Protein AF-A0A7Y2N9E5-F1 (afdb_monomer_lite)

Sequence (204 aa):
MILLDAAASRFDELVRPYGMTCDANQLMREVIPKIRSANRALNPLQLPSELRDFWTWWHPEDFTSPAFDGFFSMDHALMKRDSMVALGYPANLIPVAAFGKGVLWMELMSDAHFGSRVYYGAFSSSNLDLWTIGISGLLDLVNHTIELGGVTSWGDGQHRLDPRILHTVLELHHRDLQAPEGEWSIPVANPKSWPDHWQSYSPH

Radius of gyration: 16.53 Å; chains: 1; bounding box: 42×33×43 Å

Secondary structure (DSSP, 8-state):
-HHHHHHHHHHHHHHGGGT--------HHHHHHHHHHHHHHHTTSB--HHHHHHHHHS-GGG--TTT-SEEPPHHHHHHHHHHHHTTT--TTEEEEEEETTEEEEEEPBBTTB---EEEEEETT-SEEEEEEEHHHHHHHHHHHHHHTT-EEEETTTEEEE-HHHHHHHHHHHHHH--PPTT-SEEETT-GGGS-HHHHTT---

pLDDT: mean 88.04, std 8.42, range [48.47, 97.31]

Foldseek 3Di:
DVLLVVLVVLLQVLCVVLVAHKFQPDDQVVQVVVQVVLQVLLPVWHAQPQVSSCLRRTDQQSVDPQQAPTFDHSVRQSVVLVVVLVVFFQSQWTWTGHHDQWTWIWGIDHPVGSTFFIWIDHPPDQKTFTQAGHPSRSSVLSSQQSVVVQWDDDDDSHIYGNVVSSVVSSVVVVVVDPDDPLPRIAGRVDLVSDPPVRVVRRDD

Structure (mmCIF, N/CA/C/O backbone):
data_AF-A0A7Y2N9E5-F1
#
_entry.id   AF-A0A7Y2N9E5-F1
#
loop_
_atom_site.group_PDB
_atom_site.id
_atom_site.type_symbol
_atom_site.label_atom_id
_atom_site.label_alt_id
_atom_site.label_comp_id
_atom_site.label_asym_id
_atom_site.label_entity_id
_atom_site.label_seq_id
_atom_site.pdbx_PDB_ins_code
_atom_site.Cartn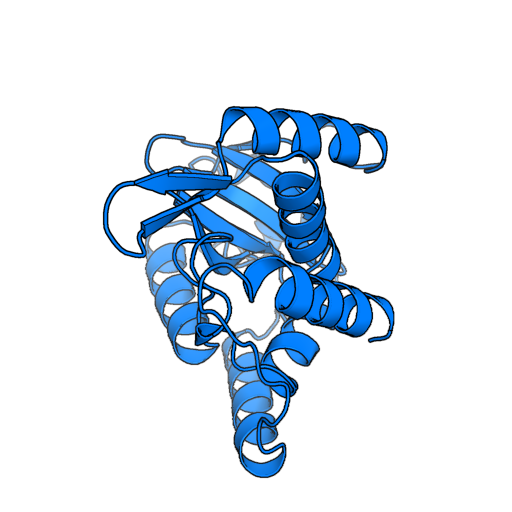_x
_atom_site.Cartn_y
_atom_site.Cartn_z
_atom_site.occupancy
_atom_site.B_iso_or_equiv
_atom_site.auth_seq_id
_atom_site.auth_comp_id
_atom_site.auth_asym_id
_atom_site.auth_atom_id
_atom_site.pdbx_PDB_model_num
ATOM 1 N N . MET A 1 1 ? 11.662 6.232 10.066 1.00 58.78 1 MET A N 1
ATOM 2 C CA . MET A 1 1 ? 11.408 5.538 11.346 1.00 58.78 1 MET A CA 1
ATOM 3 C C . MET A 1 1 ? 10.432 6.291 12.252 1.00 58.78 1 MET A C 1
ATOM 5 O O . MET A 1 1 ? 9.378 5.732 12.487 1.00 58.78 1 MET A O 1
ATOM 9 N N . ILE A 1 2 ? 10.694 7.536 12.693 1.00 70.56 2 ILE A N 1
ATOM 10 C CA . ILE A 1 2 ? 9.796 8.261 13.634 1.00 70.56 2 ILE A CA 1
ATOM 11 C C . ILE A 1 2 ? 8.351 8.395 13.112 1.00 70.56 2 ILE A C 1
ATOM 13 O O . ILE A 1 2 ? 7.413 8.173 13.866 1.00 70.56 2 ILE A O 1
ATOM 17 N N . LEU A 1 3 ? 8.166 8.711 11.824 1.00 83.31 3 LEU A N 1
ATOM 18 C CA . LEU A 1 3 ? 6.827 8.878 11.237 1.00 83.31 3 LEU A CA 1
ATOM 19 C C . LEU A 1 3 ? 6.041 7.562 11.162 1.00 83.31 3 LEU A C 1
ATOM 21 O O . LEU A 1 3 ? 4.878 7.525 11.537 1.00 83.31 3 LEU A O 1
ATOM 25 N N . LEU A 1 4 ? 6.689 6.477 10.725 1.00 86.81 4 LEU A N 1
ATOM 26 C CA . LEU A 1 4 ? 6.065 5.155 10.640 1.00 86.81 4 LEU A CA 1
ATOM 27 C C . LEU A 1 4 ? 5.636 4.639 12.017 1.00 86.81 4 LEU A C 1
ATOM 29 O O . LEU A 1 4 ? 4.529 4.137 12.157 1.00 86.81 4 LEU A O 1
ATOM 33 N N . ASP A 1 5 ? 6.502 4.779 13.020 1.00 87.56 5 ASP A N 1
ATOM 34 C CA . ASP A 1 5 ? 6.226 4.316 14.382 1.00 87.56 5 ASP A CA 1
ATOM 35 C C . ASP A 1 5 ? 5.054 5.079 15.016 1.00 87.56 5 ASP A C 1
ATOM 37 O O . ASP A 1 5 ? 4.136 4.476 15.573 1.00 87.56 5 ASP A O 1
ATOM 41 N N . ALA A 1 6 ? 5.023 6.405 14.841 1.00 89.38 6 ALA A N 1
ATOM 42 C CA . ALA A 1 6 ? 3.913 7.238 15.293 1.00 89.38 6 ALA A CA 1
ATOM 43 C C . ALA A 1 6 ? 2.595 6.888 14.580 1.00 89.38 6 ALA A C 1
ATOM 45 O O . ALA A 1 6 ? 1.564 6.746 15.238 1.00 89.38 6 ALA A O 1
ATOM 46 N N . ALA A 1 7 ? 2.624 6.714 13.254 1.00 91.06 7 ALA A N 1
ATOM 47 C CA . ALA A 1 7 ? 1.439 6.374 12.470 1.00 91.06 7 ALA A CA 1
ATOM 48 C C . ALA A 1 7 ? 0.891 4.979 12.821 1.00 91.06 7 ALA A C 1
ATOM 50 O O . ALA A 1 7 ? -0.321 4.817 12.961 1.00 91.06 7 ALA A O 1
ATOM 51 N N . ALA A 1 8 ? 1.771 3.991 13.013 1.00 89.50 8 ALA A N 1
ATOM 52 C CA . ALA A 1 8 ? 1.403 2.629 13.396 1.00 89.50 8 ALA A CA 1
ATOM 53 C C . ALA A 1 8 ? 0.903 2.536 14.846 1.00 89.50 8 ALA A C 1
ATOM 55 O O . ALA A 1 8 ? -0.084 1.854 15.108 1.00 89.50 8 ALA A O 1
ATOM 56 N N . SER A 1 9 ? 1.512 3.272 15.778 1.00 89.75 9 SER A N 1
ATOM 57 C CA . SER A 1 9 ? 1.030 3.335 17.166 1.00 89.75 9 SER A CA 1
ATOM 58 C C . SER A 1 9 ? -0.354 3.983 17.250 1.00 89.75 9 SER A C 1
ATOM 60 O O . SER A 1 9 ? -1.253 3.454 17.899 1.00 89.75 9 SER A O 1
ATOM 62 N N . ARG A 1 10 ? -0.559 5.099 16.538 1.00 92.12 10 ARG A N 1
ATOM 63 C CA . ARG A 1 10 ? -1.872 5.760 16.452 1.00 92.12 10 ARG A CA 1
ATOM 64 C C . ARG A 1 10 ? -2.920 4.849 15.821 1.00 92.12 10 ARG A C 1
ATOM 66 O O . ARG A 1 10 ? -4.062 4.827 16.270 1.00 92.12 10 ARG A O 1
ATOM 73 N N . PHE A 1 11 ? -2.527 4.091 14.803 1.00 90.81 11 PHE A N 1
ATOM 74 C CA . PHE A 1 11 ? -3.391 3.091 14.197 1.00 90.81 11 PHE A CA 1
ATOM 75 C C . PHE A 1 11 ? -3.853 2.066 15.230 1.00 90.81 11 PHE A C 1
ATOM 77 O O . PHE A 1 11 ? -5.060 1.895 15.377 1.00 90.81 11 PHE A O 1
ATOM 84 N N . ASP A 1 12 ? -2.928 1.449 15.978 1.00 90.31 12 ASP A N 1
ATOM 85 C CA . ASP A 1 12 ? -3.257 0.457 17.015 1.00 90.31 12 ASP A CA 1
ATOM 86 C C . ASP A 1 12 ? -4.280 1.006 18.023 1.00 90.31 12 ASP A C 1
ATOM 88 O O . ASP A 1 12 ? -5.272 0.350 18.342 1.00 90.31 12 ASP A O 1
ATOM 92 N N . GLU A 1 13 ? -4.103 2.253 18.465 1.00 91.75 13 GLU A N 1
ATOM 93 C CA . GLU A 1 13 ? -5.043 2.921 19.369 1.00 91.75 13 GLU A CA 1
ATOM 94 C C . GLU A 1 13 ? -6.442 3.092 18.759 1.00 91.75 13 GLU A C 1
ATOM 96 O O . GLU A 1 13 ? -7.444 2.815 19.426 1.00 91.75 13 GLU A O 1
ATOM 101 N N . LEU A 1 14 ? -6.519 3.529 17.499 1.00 91.88 14 LEU A N 1
ATOM 102 C CA . LEU A 1 14 ? -7.780 3.793 16.803 1.00 91.88 14 LEU A CA 1
ATOM 103 C C . LEU A 1 14 ? -8.529 2.518 16.415 1.00 91.88 14 LEU A C 1
ATOM 105 O O . LEU A 1 14 ? -9.762 2.537 16.362 1.00 91.88 14 LEU A O 1
ATOM 109 N N . VAL A 1 15 ? -7.818 1.417 16.148 1.00 89.56 15 VAL A N 1
ATOM 110 C CA . VAL A 1 15 ? -8.454 0.152 15.756 1.00 89.56 15 VAL A CA 1
ATOM 111 C C . VAL A 1 15 ? -8.840 -0.738 16.939 1.00 89.56 15 VAL A C 1
ATOM 113 O O . VAL A 1 15 ? -9.710 -1.599 16.797 1.00 89.56 15 VAL A O 1
ATOM 116 N N . ARG A 1 16 ? -8.273 -0.506 18.130 1.00 89.44 16 ARG A N 1
ATOM 117 C CA . ARG A 1 16 ? -8.542 -1.293 19.347 1.00 89.44 16 ARG A CA 1
ATOM 118 C C . ARG A 1 16 ? -10.029 -1.448 19.710 1.00 89.44 16 ARG A C 1
ATOM 120 O O . ARG A 1 16 ? -10.417 -2.554 20.092 1.00 89.44 16 ARG A O 1
ATOM 127 N N . PRO A 1 17 ? -10.901 -0.425 19.574 1.00 89.62 17 PRO A N 1
ATOM 128 C CA . PRO A 1 17 ? -12.341 -0.575 19.818 1.00 89.62 17 PRO A CA 1
ATOM 129 C C . PRO A 1 17 ? -13.032 -1.603 18.909 1.00 89.62 17 PRO A C 1
ATOM 131 O O . PRO A 1 17 ? -14.114 -2.079 19.243 1.00 89.62 17 PRO A O 1
ATOM 134 N N . TYR A 1 18 ? -12.405 -1.955 17.785 1.00 86.50 18 TYR A N 1
ATOM 135 C CA . TYR A 1 18 ? -12.883 -2.945 16.820 1.00 86.50 18 TYR A CA 1
ATOM 136 C C . TYR A 1 18 ? -12.246 -4.331 17.029 1.00 86.50 18 TYR A C 1
ATOM 138 O O . TYR A 1 18 ? -12.380 -5.206 16.180 1.00 86.50 18 TYR A O 1
ATOM 146 N N . GLY A 1 19 ? -11.569 -4.552 18.166 1.00 83.00 19 GLY A N 1
ATOM 147 C CA . GLY A 1 19 ? -11.031 -5.859 18.561 1.00 83.00 19 GLY A CA 1
ATOM 148 C C . GLY A 1 19 ? -9.671 -6.212 17.955 1.00 83.00 19 GLY A C 1
ATOM 149 O O . GLY A 1 19 ? -9.263 -7.368 18.022 1.00 83.00 19 GLY A O 1
ATOM 150 N N . MET A 1 20 ? -8.974 -5.235 17.375 1.00 81.00 20 MET A N 1
ATOM 151 C CA . MET A 1 20 ? -7.648 -5.410 16.789 1.00 81.00 20 MET A CA 1
ATOM 152 C C . MET A 1 20 ? -6.521 -5.020 17.745 1.00 81.00 20 MET A C 1
ATOM 154 O O . MET A 1 20 ? -6.681 -4.127 18.578 1.00 81.00 20 MET A O 1
ATOM 158 N N . THR A 1 21 ? -5.363 -5.651 17.560 1.00 82.06 21 THR A N 1
ATOM 159 C CA . THR A 1 21 ? -4.097 -5.274 18.195 1.00 82.06 21 THR A CA 1
ATOM 160 C C . THR A 1 21 ? -2.962 -5.485 17.205 1.00 82.06 21 THR A C 1
ATOM 162 O O . THR A 1 21 ? -2.868 -6.568 16.629 1.00 82.06 21 THR A O 1
ATOM 165 N N . CYS A 1 22 ? -2.097 -4.493 17.036 1.00 81.50 22 CYS A N 1
ATOM 166 C CA . CYS A 1 22 ? -0.916 -4.579 16.183 1.00 81.50 22 CYS A CA 1
ATOM 167 C C . CYS A 1 22 ? 0.342 -4.633 17.062 1.00 81.50 22 CYS A C 1
ATOM 169 O O . CYS A 1 22 ? 0.570 -3.720 17.855 1.00 81.50 22 CYS A O 1
ATOM 171 N N . ASP A 1 23 ? 1.164 -5.682 16.934 1.00 72.44 23 ASP A N 1
ATOM 172 C CA . ASP A 1 23 ? 2.378 -5.841 17.750 1.00 72.44 23 ASP A CA 1
ATOM 173 C C . ASP A 1 23 ? 3.668 -5.555 16.949 1.00 72.44 23 ASP A C 1
ATOM 175 O O . ASP A 1 23 ? 3.875 -6.063 15.841 1.00 72.44 23 ASP A O 1
ATOM 179 N N . ALA A 1 24 ? 4.560 -4.756 17.544 1.00 74.69 24 ALA A N 1
ATOM 180 C CA . ALA A 1 24 ? 5.894 -4.434 17.039 1.00 74.69 24 ALA A CA 1
ATOM 181 C C . ALA A 1 24 ? 6.989 -5.432 17.501 1.00 74.69 24 ALA A C 1
ATOM 183 O O . ALA A 1 24 ? 8.188 -5.190 17.336 1.00 74.69 24 ALA A O 1
ATOM 184 N N . ASN A 1 25 ? 6.615 -6.553 18.124 1.00 67.94 25 ASN A N 1
ATOM 185 C CA . ASN A 1 25 ? 7.552 -7.505 18.735 1.00 67.94 25 ASN A CA 1
ATOM 186 C C . ASN A 1 25 ? 8.117 -8.560 17.770 1.00 67.94 25 ASN A C 1
ATOM 188 O O . ASN A 1 25 ? 8.419 -9.691 18.173 1.00 67.94 25 ASN A O 1
ATOM 192 N N . GLN A 1 26 ? 8.312 -8.215 16.496 1.00 72.81 26 GLN A N 1
ATOM 193 C CA . GLN A 1 26 ? 8.880 -9.171 15.556 1.00 72.81 26 GLN A CA 1
ATOM 194 C C . GLN A 1 26 ? 10.366 -9.438 15.870 1.00 72.81 26 GLN A C 1
ATOM 196 O O . GLN A 1 26 ? 11.183 -8.533 16.062 1.00 72.81 26 GLN A O 1
ATOM 201 N N . LEU A 1 27 ? 10.750 -10.717 15.950 1.00 71.69 27 LEU A N 1
ATOM 202 C CA . LEU A 1 27 ? 12.113 -11.104 16.315 1.00 71.69 27 LEU A CA 1
ATOM 203 C C . LEU A 1 27 ? 13.094 -10.804 15.172 1.00 71.69 27 LEU A C 1
ATOM 205 O O . LEU A 1 27 ? 13.214 -11.573 14.219 1.00 71.69 27 LEU A O 1
ATOM 209 N N . MET A 1 28 ? 13.893 -9.743 15.323 1.00 74.19 28 MET A N 1
ATOM 210 C CA . MET A 1 28 ? 14.889 -9.274 14.338 1.00 74.19 28 MET A CA 1
ATOM 211 C C . MET A 1 28 ? 15.752 -10.377 13.705 1.00 74.19 28 MET A C 1
ATOM 213 O O . MET A 1 28 ? 16.068 -10.330 12.513 1.00 74.19 28 MET A O 1
ATOM 217 N N . ARG A 1 29 ? 16.134 -11.391 14.493 1.00 73.44 29 ARG A N 1
ATOM 218 C CA . ARG A 1 29 ? 16.961 -12.523 14.037 1.00 73.44 29 ARG A CA 1
ATOM 219 C C . ARG A 1 29 ? 16.307 -13.326 12.902 1.00 73.44 29 ARG A C 1
ATOM 221 O O . ARG A 1 29 ? 17.016 -13.910 12.090 1.00 73.44 29 ARG A O 1
ATOM 228 N N . GLU A 1 30 ? 14.978 -13.355 12.853 1.00 77.06 30 GLU A N 1
ATOM 229 C CA . GLU A 1 30 ? 14.186 -14.124 11.885 1.00 77.06 30 GLU A CA 1
ATOM 230 C C . GLU A 1 30 ? 13.910 -13.301 10.620 1.00 77.06 30 GLU A C 1
ATOM 232 O O . GLU A 1 30 ? 13.789 -13.854 9.527 1.00 77.06 30 GLU A O 1
ATOM 237 N N . VAL A 1 31 ? 13.899 -11.972 10.743 1.00 82.62 31 VAL A N 1
ATOM 238 C CA . VAL A 1 31 ? 13.476 -11.055 9.680 1.00 82.62 31 VAL A CA 1
ATOM 239 C C . VAL A 1 31 ? 14.633 -10.567 8.812 1.00 82.62 31 VAL A C 1
ATOM 241 O O . VAL A 1 31 ? 14.496 -10.476 7.592 1.00 82.62 31 VAL A O 1
ATOM 244 N N . ILE A 1 32 ? 15.813 -10.324 9.394 1.00 86.69 32 ILE A N 1
ATOM 245 C CA . ILE A 1 32 ? 17.001 -9.873 8.643 1.00 86.69 32 ILE A CA 1
ATOM 246 C C . ILE A 1 32 ? 17.329 -10.797 7.449 1.00 86.69 32 ILE A C 1
ATOM 248 O O . ILE A 1 32 ? 17.584 -10.282 6.351 1.00 86.69 32 ILE A O 1
ATOM 252 N N . PRO A 1 33 ? 17.325 -12.141 7.592 1.00 87.75 33 PRO A N 1
ATOM 253 C CA . PRO A 1 33 ? 17.541 -13.037 6.459 1.00 87.75 33 PRO A CA 1
ATOM 254 C C . PRO A 1 33 ? 16.470 -12.892 5.371 1.00 87.75 33 PRO A C 1
ATOM 256 O O . PRO A 1 33 ? 16.818 -12.912 4.189 1.00 87.75 33 PRO A O 1
ATOM 259 N N . LYS A 1 34 ? 15.200 -12.691 5.754 1.00 90.00 34 LYS A N 1
ATOM 260 C CA . LYS A 1 34 ? 14.084 -12.495 4.817 1.00 90.00 34 LYS A CA 1
ATOM 261 C C . LYS A 1 34 ? 14.246 -11.209 4.015 1.00 90.00 34 LYS A C 1
ATOM 263 O O . LYS A 1 34 ? 14.244 -11.266 2.791 1.00 90.00 34 LYS A O 1
ATOM 268 N N . ILE A 1 35 ? 14.533 -10.086 4.678 1.00 91.50 35 ILE A N 1
ATOM 269 C CA . ILE A 1 35 ? 14.802 -8.793 4.021 1.00 91.50 35 ILE A CA 1
ATOM 270 C C . ILE A 1 35 ? 15.964 -8.914 3.028 1.00 91.50 35 ILE A C 1
ATOM 272 O O . ILE A 1 35 ? 15.903 -8.412 1.906 1.00 91.50 35 ILE A O 1
ATOM 276 N N . ARG A 1 36 ? 17.038 -9.615 3.414 1.00 90.81 36 ARG A N 1
ATOM 277 C CA . ARG A 1 36 ? 18.174 -9.862 2.516 1.00 90.81 36 ARG A CA 1
ATOM 278 C C . ARG A 1 36 ? 17.770 -10.709 1.309 1.00 90.81 36 ARG A C 1
ATOM 280 O O . ARG A 1 36 ? 18.237 -10.432 0.208 1.00 90.81 36 ARG A O 1
ATOM 287 N N . SER A 1 37 ? 16.942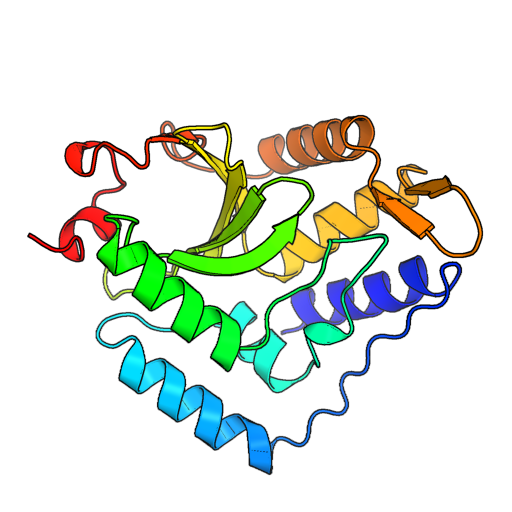 -11.732 1.511 1.00 90.88 37 SER A N 1
ATOM 288 C CA . SER A 1 37 ? 16.419 -12.573 0.432 1.00 90.88 37 SER A CA 1
ATOM 289 C C . SER A 1 37 ? 15.536 -11.769 -0.523 1.00 90.88 37 SER A C 1
ATOM 291 O O . SER A 1 37 ? 15.749 -11.821 -1.731 1.00 90.88 37 SER A O 1
ATOM 293 N N . ALA A 1 38 ? 14.633 -10.943 0.010 1.00 92.19 38 ALA A N 1
ATOM 294 C CA . ALA A 1 38 ? 13.780 -10.054 -0.771 1.00 92.19 38 ALA A CA 1
ATOM 295 C C . ALA A 1 38 ? 14.597 -9.086 -1.636 1.00 92.19 38 ALA A C 1
ATOM 297 O O . ALA A 1 38 ? 14.395 -9.021 -2.842 1.00 92.19 38 ALA A O 1
ATOM 298 N N . ASN A 1 39 ? 15.598 -8.408 -1.066 1.00 91.12 39 ASN A N 1
ATOM 299 C CA . ASN A 1 39 ? 16.465 -7.509 -1.838 1.00 91.12 39 ASN A CA 1
ATOM 300 C C . ASN A 1 39 ? 17.261 -8.232 -2.939 1.00 91.12 39 ASN A C 1
ATOM 302 O O . ASN A 1 39 ? 17.576 -7.631 -3.961 1.00 91.12 39 ASN A O 1
ATOM 306 N N . ARG A 1 40 ? 17.592 -9.519 -2.760 1.00 92.25 40 ARG A N 1
ATOM 307 C CA . ARG A 1 40 ? 18.207 -10.322 -3.831 1.00 92.25 40 ARG A CA 1
ATOM 308 C C . ARG A 1 40 ? 17.207 -10.656 -4.932 1.00 92.25 40 ARG A C 1
ATOM 310 O O . ARG A 1 40 ? 17.572 -10.566 -6.096 1.00 92.25 40 ARG A O 1
ATOM 317 N N . ALA A 1 41 ? 15.981 -11.024 -4.565 1.00 92.00 41 ALA A N 1
ATOM 318 C CA . ALA A 1 41 ? 14.913 -11.338 -5.512 1.00 92.00 41 ALA A CA 1
ATOM 319 C C . ALA A 1 41 ? 14.475 -10.114 -6.334 1.00 92.00 41 ALA A C 1
ATOM 321 O O . ALA A 1 41 ? 14.079 -10.257 -7.485 1.00 92.00 41 ALA A O 1
ATOM 322 N N . LEU A 1 42 ? 14.569 -8.915 -5.755 1.00 93.94 42 LEU A N 1
ATOM 323 C CA . LEU A 1 42 ? 14.150 -7.675 -6.405 1.00 93.94 42 LEU A CA 1
ATOM 324 C C . LEU A 1 42 ? 15.225 -7.038 -7.298 1.00 93.94 42 LEU A C 1
ATOM 326 O O . LEU A 1 42 ? 14.874 -6.176 -8.098 1.00 93.94 42 LEU A O 1
ATOM 330 N N . ASN A 1 43 ? 16.497 -7.447 -7.203 1.00 90.06 43 ASN A N 1
ATOM 331 C CA . ASN A 1 43 ? 17.605 -6.820 -7.933 1.00 90.06 43 ASN A CA 1
ATOM 332 C C . ASN A 1 43 ? 17.304 -6.697 -9.448 1.00 90.06 43 ASN A C 1
ATOM 334 O O . ASN A 1 43 ? 16.905 -7.691 -10.059 1.00 90.06 43 ASN A O 1
ATOM 338 N N . PRO A 1 44 ? 17.501 -5.513 -10.067 1.00 92.31 44 PRO A N 1
ATOM 339 C CA . PRO A 1 44 ? 18.189 -4.317 -9.543 1.00 92.31 44 PRO A CA 1
ATOM 340 C C . PRO A 1 44 ? 17.333 -3.383 -8.672 1.00 92.31 44 PRO A C 1
ATOM 342 O O . PRO A 1 44 ? 17.852 -2.406 -8.138 1.00 92.31 44 PRO A O 1
ATOM 345 N N . LEU A 1 45 ? 16.046 -3.675 -8.497 1.00 95.44 45 LEU A N 1
ATOM 346 C CA . LEU A 1 45 ? 15.152 -2.913 -7.629 1.00 95.44 45 LEU A CA 1
ATOM 347 C C . LEU A 1 45 ? 15.396 -3.246 -6.151 1.00 95.44 45 LEU A C 1
ATOM 349 O O . LEU A 1 45 ? 15.948 -4.291 -5.797 1.00 95.44 45 LEU A O 1
ATOM 353 N N . GLN A 1 46 ? 14.965 -2.347 -5.271 1.00 95.12 46 GLN A N 1
ATOM 354 C CA . GLN A 1 46 ? 15.149 -2.472 -3.827 1.00 95.12 46 GLN A CA 1
ATOM 355 C C . GLN A 1 46 ? 13.879 -2.094 -3.066 1.00 95.12 46 GLN A C 1
ATOM 357 O O . GLN A 1 46 ? 13.059 -1.301 -3.535 1.00 95.12 46 GLN A O 1
ATOM 362 N N . LEU A 1 47 ? 13.725 -2.645 -1.859 1.00 95.50 47 LEU A N 1
ATOM 363 C CA . LEU A 1 47 ? 12.650 -2.232 -0.961 1.00 95.50 47 LEU A CA 1
ATOM 364 C C . LEU A 1 47 ? 12.852 -0.774 -0.522 1.00 95.50 47 LEU A C 1
ATOM 366 O O . LEU A 1 47 ? 13.943 -0.436 -0.048 1.00 95.50 47 LEU A O 1
ATOM 370 N N . PRO A 1 48 ? 11.808 0.070 -0.591 1.00 94.94 48 PRO A N 1
ATOM 371 C CA . PRO A 1 48 ? 11.821 1.365 0.068 1.00 94.94 48 PRO A CA 1
ATOM 372 C C . PRO A 1 48 ? 12.093 1.223 1.566 1.00 94.94 48 PRO A C 1
ATOM 374 O O . PRO A 1 48 ? 11.688 0.239 2.192 1.00 94.94 48 PRO A O 1
ATOM 377 N N . SER A 1 49 ? 12.752 2.221 2.155 1.00 92.56 49 SER A N 1
ATOM 378 C CA . SER A 1 49 ? 13.145 2.191 3.568 1.00 92.56 49 SER A CA 1
ATOM 379 C C . SER A 1 49 ? 11.955 1.980 4.504 1.00 92.56 49 SER A C 1
ATOM 381 O O . SER A 1 49 ? 12.041 1.132 5.384 1.00 92.56 49 SER A O 1
ATOM 383 N N . GLU A 1 50 ? 10.831 2.670 4.284 1.00 93.31 50 GLU A N 1
ATOM 384 C CA . GLU A 1 50 ? 9.640 2.502 5.126 1.00 93.31 50 GLU A CA 1
ATOM 385 C C . GLU A 1 50 ? 9.011 1.115 5.018 1.00 93.31 50 GLU A C 1
ATOM 387 O O . GLU A 1 50 ? 8.636 0.551 6.038 1.00 93.31 50 GLU A O 1
ATOM 392 N N . LEU A 1 51 ? 8.920 0.538 3.816 1.00 94.69 51 LEU A N 1
ATOM 393 C CA . LEU A 1 51 ? 8.368 -0.809 3.648 1.00 94.69 51 LEU A CA 1
ATOM 394 C C . LEU A 1 51 ? 9.258 -1.856 4.316 1.00 94.69 51 LEU A C 1
ATOM 396 O O . LEU A 1 51 ? 8.776 -2.771 4.981 1.00 94.69 51 LEU A O 1
ATOM 400 N N . ARG A 1 52 ? 10.576 -1.694 4.163 1.00 93.56 52 ARG A N 1
ATOM 401 C CA . ARG A 1 52 ? 11.567 -2.534 4.829 1.00 93.56 52 ARG A CA 1
ATOM 402 C C . ARG A 1 52 ? 11.424 -2.443 6.345 1.00 93.56 52 ARG A C 1
ATOM 404 O O . ARG A 1 52 ? 11.415 -3.480 6.998 1.00 93.56 52 ARG A O 1
ATOM 411 N N . ASP A 1 53 ? 11.326 -1.233 6.892 1.00 91.69 53 ASP A N 1
ATOM 412 C CA . ASP A 1 53 ? 11.191 -1.010 8.331 1.00 91.69 53 ASP A CA 1
ATOM 413 C C . ASP A 1 53 ? 9.851 -1.571 8.840 1.00 91.69 53 ASP A C 1
ATOM 415 O O . ASP A 1 53 ? 9.830 -2.271 9.849 1.00 91.69 53 ASP A O 1
ATOM 419 N N . PHE A 1 54 ? 8.754 -1.369 8.106 1.00 91.81 54 PHE A N 1
ATOM 420 C CA . PHE A 1 54 ? 7.442 -1.923 8.444 1.00 91.81 54 PHE A CA 1
ATOM 421 C C . PHE A 1 54 ? 7.486 -3.449 8.549 1.00 91.81 54 PHE A C 1
ATOM 423 O O . PHE A 1 54 ? 7.132 -4.005 9.581 1.00 91.81 54 PHE A O 1
ATOM 430 N N . TRP A 1 55 ? 8.039 -4.124 7.540 1.00 91.94 55 TRP A N 1
ATOM 431 C CA . TRP A 1 55 ? 8.243 -5.575 7.564 1.00 91.94 55 TRP A CA 1
ATOM 432 C C . TRP A 1 55 ? 9.325 -6.063 8.519 1.00 91.94 55 TRP A C 1
ATOM 434 O O . TRP A 1 55 ? 9.468 -7.270 8.657 1.00 91.94 55 TRP A O 1
ATOM 444 N N . THR A 1 56 ? 10.118 -5.170 9.110 1.00 90.06 56 THR A N 1
ATOM 445 C CA . THR A 1 56 ? 11.156 -5.528 10.082 1.00 90.06 56 THR A CA 1
ATOM 446 C C . THR A 1 56 ? 10.610 -5.552 11.500 1.00 90.06 56 THR A C 1
ATOM 448 O O . THR A 1 56 ? 10.968 -6.433 12.278 1.00 90.06 56 THR A O 1
ATOM 451 N N . TRP A 1 57 ? 9.781 -4.564 11.826 1.00 85.94 57 TRP A N 1
ATOM 452 C CA . TRP A 1 57 ? 9.334 -4.316 13.191 1.00 85.94 57 TRP A CA 1
ATOM 453 C C . TRP A 1 57 ? 7.913 -4.806 13.437 1.00 85.94 57 TRP A C 1
ATOM 455 O O . TRP A 1 57 ? 7.611 -5.222 14.545 1.00 85.94 57 TRP A O 1
ATOM 465 N N . TRP A 1 58 ? 7.059 -4.823 12.418 1.00 87.44 58 TRP A N 1
ATOM 466 C CA . TRP A 1 58 ? 5.643 -5.131 12.577 1.00 87.44 58 TRP A CA 1
ATOM 467 C C . TRP A 1 58 ? 5.268 -6.463 11.938 1.00 87.44 58 TRP A C 1
ATOM 469 O O . TRP A 1 58 ? 5.896 -6.923 10.982 1.00 87.44 58 TRP A O 1
ATOM 479 N N . HIS A 1 59 ? 4.193 -7.065 12.442 1.00 87.12 59 HIS A N 1
ATOM 480 C CA . HIS A 1 59 ? 3.465 -8.130 11.761 1.00 87.12 59 HIS A CA 1
ATOM 481 C C . HIS A 1 59 ? 2.376 -7.504 10.876 1.00 87.12 59 HIS A C 1
ATOM 483 O O . HIS A 1 59 ? 1.331 -7.116 11.388 1.00 87.12 59 HIS A O 1
ATOM 489 N N . PRO A 1 60 ? 2.568 -7.385 9.546 1.00 85.94 60 PRO A N 1
ATOM 490 C CA . PRO A 1 60 ? 1.600 -6.701 8.680 1.00 85.94 60 PRO A CA 1
ATOM 491 C C . PRO A 1 60 ? 0.231 -7.372 8.704 1.00 85.94 60 PRO A C 1
ATOM 493 O O . PRO A 1 60 ? -0.794 -6.721 8.568 1.00 85.94 60 PRO A O 1
ATOM 496 N N . GLU A 1 61 ? 0.218 -8.683 8.911 1.00 86.94 61 GLU A N 1
AT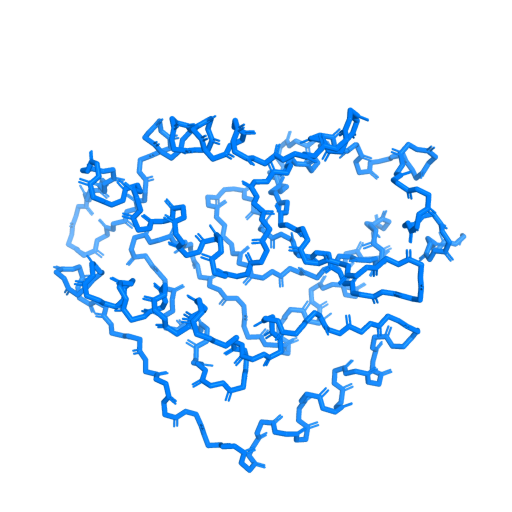OM 497 C CA . GLU A 1 61 ? -0.995 -9.492 8.962 1.00 86.94 61 GLU A CA 1
ATOM 498 C C . GLU A 1 61 ? -1.910 -9.109 10.136 1.00 86.94 61 GLU A C 1
ATOM 500 O O . GLU A 1 61 ? -3.095 -9.421 10.085 1.00 86.94 61 GLU A O 1
ATOM 505 N N . ASP A 1 62 ? -1.406 -8.369 11.130 1.00 86.19 62 ASP A N 1
ATOM 506 C CA . ASP A 1 62 ? -2.209 -7.821 12.226 1.00 86.19 62 ASP A CA 1
ATOM 507 C C . ASP A 1 62 ? -2.942 -6.527 11.818 1.00 86.19 62 ASP A C 1
ATOM 509 O O . ASP A 1 62 ? -3.923 -6.136 12.448 1.00 86.19 62 ASP A O 1
ATOM 513 N N . PHE A 1 63 ? -2.517 -5.862 10.737 1.00 85.19 63 PHE A N 1
ATOM 514 C CA . PHE A 1 63 ? -3.127 -4.638 10.207 1.00 85.19 63 PHE A CA 1
ATOM 515 C C . PHE A 1 63 ? -4.275 -4.995 9.243 1.00 85.19 63 PHE A C 1
ATOM 517 O O . PHE A 1 63 ? -4.144 -4.972 8.018 1.00 85.19 63 PHE A O 1
ATOM 524 N N . THR A 1 64 ? -5.423 -5.365 9.804 1.00 83.06 64 THR A N 1
ATOM 525 C CA . THR A 1 64 ? -6.643 -5.766 9.078 1.00 83.06 64 THR A CA 1
ATOM 526 C C . THR A 1 64 ? -7.843 -4.835 9.350 1.00 83.06 64 THR A C 1
ATOM 528 O O . THR A 1 64 ? -7.678 -3.630 9.546 1.00 83.06 64 THR A O 1
ATOM 531 N N . SER A 1 65 ? -9.069 -5.356 9.265 1.00 76.25 65 SER A N 1
ATOM 532 C CA . SER A 1 65 ? -10.323 -4.598 9.307 1.00 76.25 65 SER A CA 1
ATOM 533 C C . SER A 1 65 ? -10.542 -3.882 10.646 1.00 76.25 65 SER A C 1
ATOM 535 O O . SER A 1 65 ? -10.561 -4.558 11.667 1.00 76.25 65 SER A O 1
ATOM 537 N N . PRO A 1 66 ? -10.828 -2.564 10.662 1.00 72.62 66 PRO A N 1
ATOM 538 C CA . PRO A 1 66 ? -11.527 -1.847 9.591 1.00 72.62 66 PRO A CA 1
ATOM 539 C C . PRO A 1 66 ? -10.654 -1.241 8.492 1.00 72.62 66 PRO A C 1
ATOM 541 O O . PRO A 1 66 ? -11.218 -0.801 7.495 1.00 72.62 66 PRO A O 1
ATOM 544 N N . ALA A 1 67 ? -9.334 -1.185 8.666 1.00 71.94 67 ALA A N 1
ATOM 545 C CA . ALA A 1 67 ? -8.435 -0.390 7.832 1.00 71.94 67 ALA A CA 1
ATOM 546 C C . ALA A 1 67 ? -8.360 -0.859 6.376 1.00 71.94 67 ALA A C 1
ATOM 548 O O . ALA A 1 67 ? -8.639 -0.111 5.442 1.00 71.94 67 ALA A O 1
ATOM 549 N N . PHE A 1 68 ? -7.995 -2.124 6.209 1.00 81.00 68 PHE A N 1
ATOM 550 C CA . PHE A 1 68 ? -7.828 -2.805 4.936 1.00 81.00 68 PHE A CA 1
ATOM 551 C C . PHE A 1 68 ? -8.346 -4.237 5.080 1.00 81.00 68 PHE A C 1
ATOM 553 O O . PHE A 1 68 ? -8.550 -4.725 6.194 1.00 81.00 68 PHE A O 1
ATOM 560 N N . ASP A 1 69 ? -8.504 -4.945 3.962 1.00 81.44 69 ASP A N 1
ATOM 561 C CA . ASP A 1 69 ? -8.831 -6.379 3.996 1.00 81.44 69 ASP A CA 1
ATOM 562 C C . ASP A 1 69 ? -7.610 -7.233 4.403 1.00 81.44 69 ASP A C 1
ATOM 564 O O . ASP A 1 69 ? -7.711 -8.450 4.543 1.00 81.44 69 ASP A O 1
ATOM 568 N N . GLY A 1 70 ? -6.454 -6.585 4.595 1.00 86.00 70 GLY A N 1
ATOM 569 C CA . GLY A 1 70 ? -5.227 -7.134 5.165 1.00 86.00 70 GLY A CA 1
ATOM 570 C C . GLY A 1 70 ? -3.981 -6.635 4.436 1.00 86.00 70 GLY A C 1
ATOM 571 O O . GLY A 1 70 ? -3.947 -6.602 3.199 1.00 86.00 70 GLY A O 1
ATOM 572 N N . PHE A 1 71 ? -2.942 -6.265 5.188 1.00 92.56 71 PHE A N 1
ATOM 573 C CA . PHE A 1 71 ? -1.605 -6.096 4.616 1.00 92.56 71 PHE A CA 1
ATOM 574 C C . PHE A 1 71 ? -0.968 -7.453 4.307 1.00 92.56 71 PHE A C 1
ATOM 576 O O . PHE A 1 71 ? -1.189 -8.453 4.990 1.00 92.56 71 PHE A O 1
ATOM 583 N N . PHE A 1 72 ? -0.142 -7.486 3.265 1.00 93.69 72 PHE A N 1
ATOM 584 C CA . PHE A 1 72 ? 0.585 -8.686 2.882 1.00 93.69 72 PHE A CA 1
ATOM 585 C C . PHE A 1 72 ? 1.880 -8.820 3.684 1.00 93.69 72 PHE A C 1
ATOM 587 O O . PHE A 1 72 ? 2.656 -7.869 3.833 1.00 93.69 72 PHE A O 1
ATOM 594 N N . SER A 1 73 ? 2.158 -10.042 4.134 1.00 92.06 73 SER A N 1
ATOM 595 C CA . SER A 1 73 ? 3.508 -10.436 4.514 1.00 92.06 73 SER A CA 1
ATOM 596 C C . SER A 1 73 ? 4.446 -10.378 3.303 1.00 92.06 73 SER A C 1
ATOM 598 O O . SER A 1 73 ? 4.028 -10.502 2.150 1.00 92.06 73 SER A O 1
ATOM 600 N N . MET A 1 74 ? 5.741 -10.197 3.569 1.00 93.06 74 MET A N 1
ATOM 601 C CA . MET A 1 74 ? 6.776 -10.052 2.539 1.00 93.06 74 MET A CA 1
ATOM 602 C C . MET A 1 74 ? 6.778 -11.203 1.523 1.00 93.06 74 MET A C 1
ATOM 604 O O . MET A 1 74 ? 6.850 -10.964 0.320 1.00 93.06 74 MET A O 1
ATOM 608 N N . ASP A 1 75 ? 6.661 -12.444 1.998 1.00 93.00 75 ASP A N 1
ATOM 609 C CA . ASP A 1 75 ? 6.692 -13.634 1.142 1.00 93.00 75 ASP A CA 1
ATOM 610 C C . ASP A 1 75 ? 5.480 -13.659 0.188 1.00 93.00 75 ASP A C 1
ATOM 612 O O . ASP A 1 75 ? 5.622 -13.905 -1.013 1.00 93.00 75 ASP A O 1
ATOM 616 N N . HIS A 1 76 ? 4.291 -13.314 0.696 1.00 94.81 76 HIS A N 1
ATOM 617 C CA . HIS A 1 76 ? 3.080 -13.203 -0.116 1.00 94.81 76 HIS A CA 1
ATOM 618 C C . HIS A 1 76 ? 3.183 -12.047 -1.123 1.00 94.81 76 HIS A C 1
ATOM 620 O O . HIS A 1 76 ? 2.835 -12.216 -2.295 1.00 94.81 76 HIS A O 1
ATOM 626 N N . ALA A 1 77 ? 3.708 -10.895 -0.700 1.00 96.19 77 ALA A N 1
ATOM 627 C CA . ALA A 1 77 ? 3.895 -9.737 -1.564 1.00 96.19 77 ALA A CA 1
ATOM 628 C C . ALA A 1 77 ? 4.810 -10.047 -2.762 1.00 96.19 77 ALA A C 1
ATOM 630 O O . ALA A 1 77 ? 4.463 -9.728 -3.901 1.00 96.19 77 ALA A O 1
ATOM 631 N N . LEU A 1 78 ? 5.939 -10.724 -2.525 1.00 95.62 78 LEU A N 1
ATOM 632 C CA . LEU A 1 78 ? 6.883 -11.127 -3.574 1.00 95.62 78 LEU A CA 1
ATOM 633 C C . LEU A 1 78 ? 6.262 -12.132 -4.552 1.00 95.62 78 LEU A C 1
ATOM 635 O O . LEU A 1 78 ? 6.281 -11.904 -5.759 1.00 95.62 78 LEU A O 1
ATOM 639 N N . MET A 1 79 ? 5.629 -13.193 -4.043 1.00 95.31 79 MET A N 1
ATOM 640 C CA . MET A 1 79 ? 4.961 -14.193 -4.885 1.00 95.31 79 MET A CA 1
ATOM 641 C C . MET A 1 79 ? 3.879 -13.562 -5.777 1.00 95.31 79 MET A C 1
ATOM 643 O O . MET A 1 79 ? 3.760 -13.873 -6.968 1.00 95.31 79 MET A O 1
ATOM 647 N N . LYS A 1 80 ? 3.075 -12.660 -5.203 1.00 95.06 80 LYS A N 1
ATOM 648 C CA . LYS A 1 80 ? 2.007 -11.970 -5.927 1.00 95.06 80 LYS A CA 1
ATOM 649 C C . LYS A 1 80 ? 2.567 -11.002 -6.963 1.00 95.06 80 LYS A C 1
ATOM 651 O O . LYS A 1 80 ? 2.038 -10.949 -8.070 1.00 95.06 80 LYS A O 1
ATOM 656 N N . ARG A 1 81 ? 3.643 -10.280 -6.638 1.00 95.00 81 ARG A N 1
ATOM 657 C CA . ARG A 1 81 ? 4.357 -9.436 -7.599 1.00 95.00 81 ARG A CA 1
ATOM 658 C C . ARG A 1 81 ? 4.807 -10.252 -8.806 1.00 95.00 81 ARG A C 1
ATOM 660 O O . ARG A 1 81 ? 4.457 -9.884 -9.919 1.00 95.00 81 ARG A O 1
ATOM 667 N N . ASP A 1 82 ? 5.522 -11.354 -8.601 1.00 93.88 82 ASP A N 1
ATOM 668 C CA . ASP A 1 82 ? 6.079 -12.145 -9.707 1.00 93.88 82 ASP A CA 1
ATOM 669 C C . ASP A 1 82 ? 4.979 -12.679 -10.633 1.00 93.88 82 ASP A C 1
ATOM 671 O O . ASP A 1 82 ? 5.090 -12.601 -11.858 1.00 93.88 82 ASP A O 1
ATOM 675 N N . SER A 1 83 ? 3.862 -13.117 -10.047 1.00 92.81 83 SER A N 1
ATOM 676 C CA . SER A 1 83 ? 2.679 -13.546 -10.800 1.00 92.81 83 SER A CA 1
ATOM 677 C C . SER A 1 83 ? 2.089 -12.419 -11.654 1.00 92.81 83 SER A C 1
ATOM 679 O O . SER A 1 83 ? 1.642 -12.655 -12.770 1.00 92.81 83 SER A O 1
ATOM 681 N N . MET A 1 84 ? 2.087 -11.186 -11.148 1.00 90.81 84 MET A N 1
ATOM 682 C CA . MET A 1 84 ? 1.475 -10.034 -11.815 1.00 90.81 84 MET A CA 1
ATOM 683 C C . MET A 1 84 ? 2.403 -9.415 -12.863 1.00 90.81 84 MET A C 1
ATOM 685 O O . MET A 1 84 ? 1.941 -9.017 -13.931 1.00 90.81 84 MET A O 1
ATOM 689 N N . VAL A 1 85 ? 3.714 -9.412 -12.617 1.00 91.31 85 VAL A N 1
ATOM 690 C CA . VAL A 1 85 ? 4.723 -9.046 -13.622 1.00 91.31 85 VAL A CA 1
ATOM 691 C C . VAL A 1 85 ? 4.651 -9.992 -14.819 1.00 91.31 85 VAL A C 1
ATOM 693 O O . VAL A 1 85 ? 4.678 -9.532 -15.957 1.00 91.31 85 VAL A O 1
ATOM 696 N N . ALA A 1 86 ? 4.451 -11.295 -14.589 1.00 89.06 86 ALA A N 1
ATOM 697 C CA . ALA A 1 86 ? 4.226 -12.262 -15.666 1.00 89.06 86 ALA A CA 1
ATOM 698 C C . ALA A 1 86 ? 2.950 -11.981 -16.492 1.00 89.06 86 ALA A C 1
ATOM 700 O O . ALA A 1 86 ? 2.849 -12.423 -17.634 1.00 89.06 86 ALA A O 1
ATOM 701 N N . LEU A 1 87 ? 1.994 -11.226 -15.939 1.00 87.00 87 LEU A N 1
ATOM 702 C CA . LEU A 1 87 ? 0.780 -10.761 -16.619 1.00 87.00 87 LEU A CA 1
ATOM 703 C C . LEU A 1 87 ? 0.931 -9.361 -17.245 1.00 87.00 87 LEU A C 1
ATOM 705 O O . LEU A 1 87 ? -0.046 -8.818 -17.757 1.00 87.00 87 LEU A O 1
ATOM 709 N N . GLY A 1 88 ? 2.131 -8.773 -17.213 1.00 86.69 88 GLY A N 1
ATOM 710 C CA . GLY A 1 88 ? 2.428 -7.476 -17.823 1.00 86.69 88 GLY A CA 1
ATOM 711 C C . GLY A 1 88 ? 2.239 -6.263 -16.908 1.00 86.69 88 GLY A C 1
ATOM 712 O O . GLY A 1 88 ? 2.201 -5.142 -17.407 1.00 86.69 88 GLY A O 1
ATOM 713 N N . TYR A 1 89 ? 2.121 -6.447 -15.587 1.00 88.81 89 TYR A N 1
ATOM 714 C CA . TYR A 1 89 ? 2.148 -5.322 -14.642 1.00 88.81 89 TYR A CA 1
ATOM 715 C C . TYR A 1 89 ? 3.570 -4.747 -14.474 1.00 88.81 89 TYR A C 1
ATOM 717 O O . TYR A 1 89 ? 4.550 -5.473 -14.670 1.00 88.81 89 TYR A O 1
ATOM 725 N N . PRO A 1 90 ? 3.708 -3.472 -14.052 1.00 91.12 90 PRO A N 1
ATOM 726 C CA . PRO A 1 90 ? 5.014 -2.859 -13.821 1.00 91.12 90 PRO A CA 1
ATOM 727 C C . PRO A 1 90 ? 5.847 -3.622 -12.783 1.00 91.12 90 PRO A C 1
ATOM 729 O O . PRO A 1 90 ? 5.422 -3.810 -11.640 1.00 91.12 90 PRO A O 1
ATOM 732 N N . ALA A 1 91 ? 7.076 -3.999 -13.145 1.00 92.81 91 ALA A N 1
ATOM 733 C CA . ALA A 1 91 ? 8.003 -4.680 -12.237 1.00 92.81 91 ALA A CA 1
ATOM 734 C C . ALA A 1 91 ? 8.441 -3.803 -11.051 1.00 92.81 91 ALA A C 1
ATOM 736 O O . ALA A 1 91 ? 8.844 -4.328 -10.010 1.00 92.81 91 ALA A O 1
ATOM 737 N N . ASN A 1 92 ? 8.331 -2.479 -11.182 1.00 94.38 92 ASN A N 1
ATOM 738 C CA . ASN A 1 92 ? 8.638 -1.496 -10.144 1.00 94.38 92 ASN A CA 1
ATOM 739 C C . ASN A 1 92 ? 7.618 -1.457 -9.006 1.00 94.38 92 ASN A C 1
ATOM 741 O O . ASN A 1 92 ? 7.805 -0.681 -8.078 1.00 94.38 92 ASN A O 1
ATOM 745 N N . LEU A 1 93 ? 6.549 -2.248 -9.051 1.00 95.81 93 LEU A N 1
ATOM 746 C CA . LEU A 1 93 ? 5.522 -2.248 -8.017 1.00 95.81 93 LEU A CA 1
ATOM 747 C C . LEU A 1 93 ? 5.567 -3.533 -7.195 1.00 95.81 93 LEU A C 1
ATOM 749 O O . LEU A 1 93 ? 5.814 -4.621 -7.716 1.00 95.81 93 LEU A O 1
ATOM 753 N N . ILE A 1 94 ? 5.286 -3.409 -5.902 1.00 97.06 94 ILE A N 1
ATOM 754 C CA . ILE A 1 94 ? 5.094 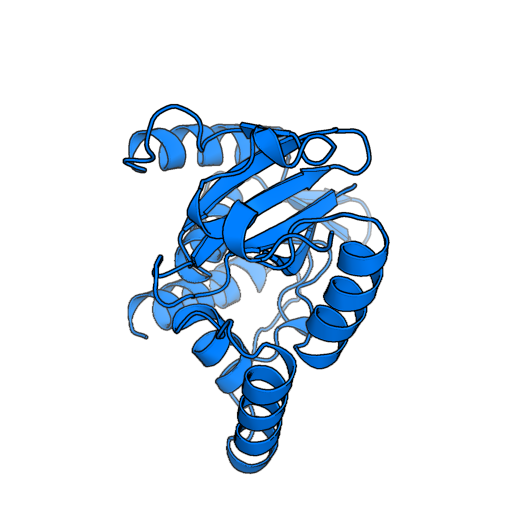-4.533 -4.986 1.00 97.06 94 ILE A CA 1
ATOM 755 C C . ILE A 1 94 ? 3.754 -4.364 -4.257 1.00 97.06 94 ILE A C 1
ATOM 757 O O . ILE A 1 94 ? 3.459 -3.267 -3.782 1.00 97.06 94 ILE A O 1
ATOM 761 N N . PRO A 1 95 ? 2.897 -5.396 -4.185 1.00 96.81 95 PRO A N 1
ATOM 762 C CA . PRO A 1 95 ? 1.618 -5.269 -3.504 1.00 96.81 95 PRO A CA 1
ATOM 763 C C . PRO A 1 95 ? 1.843 -5.252 -1.990 1.00 96.81 95 PRO A C 1
ATOM 765 O O . PRO A 1 95 ? 2.580 -6.084 -1.466 1.00 96.81 95 PRO A O 1
ATOM 768 N N . VAL A 1 96 ? 1.187 -4.332 -1.282 1.00 96.50 96 VAL A N 1
ATOM 769 C CA . VAL A 1 96 ? 1.350 -4.153 0.172 1.00 96.50 96 VAL A CA 1
ATOM 770 C C . VAL A 1 96 ? 0.084 -4.450 0.968 1.00 96.50 96 VAL A C 1
ATOM 772 O O . VAL A 1 96 ? 0.199 -4.923 2.092 1.00 96.50 96 VAL A O 1
ATOM 775 N N . ALA A 1 97 ? -1.108 -4.252 0.398 1.00 95.38 97 ALA A N 1
ATOM 776 C CA . ALA A 1 97 ? -2.371 -4.568 1.067 1.00 95.38 97 ALA A CA 1
ATOM 777 C C . ALA A 1 97 ? -3.516 -4.839 0.081 1.00 95.38 97 ALA A C 1
ATOM 779 O O . ALA A 1 97 ? -3.474 -4.421 -1.080 1.00 95.38 97 ALA A O 1
ATOM 780 N N . ALA A 1 98 ? -4.550 -5.537 0.546 1.00 92.94 98 ALA A N 1
ATOM 781 C CA . ALA A 1 98 ? -5.833 -5.662 -0.140 1.00 92.94 98 ALA A CA 1
ATOM 782 C C . ALA A 1 98 ? -6.820 -4.602 0.367 1.00 92.94 98 ALA A C 1
ATOM 784 O O . ALA A 1 98 ? -6.900 -4.351 1.568 1.00 92.94 98 ALA A O 1
ATOM 785 N N . PHE A 1 99 ? -7.591 -3.999 -0.538 1.00 91.25 99 PHE A N 1
ATOM 786 C CA . PHE A 1 99 ? -8.648 -3.063 -0.157 1.00 91.25 99 PHE A CA 1
ATOM 787 C C . PHE A 1 99 ? -9.852 -3.157 -1.094 1.00 91.25 99 PHE A C 1
ATOM 789 O O . PHE A 1 99 ? -9.757 -2.879 -2.293 1.00 91.25 99 PHE A O 1
ATOM 796 N N . GLY A 1 100 ? -11.001 -3.538 -0.542 1.00 88.06 100 GLY A N 1
ATOM 797 C CA . GLY A 1 100 ? -12.246 -3.752 -1.257 1.00 88.06 100 GLY A CA 1
ATOM 798 C C . GLY A 1 100 ? -12.085 -4.726 -2.423 1.00 88.06 100 GLY A C 1
ATOM 799 O O . GLY A 1 100 ? -11.930 -5.932 -2.262 1.00 88.06 100 GLY A O 1
ATOM 800 N N . LYS A 1 101 ? -12.175 -4.193 -3.644 1.00 90.06 101 LYS A N 1
ATOM 801 C CA . LYS A 1 101 ? -12.036 -4.961 -4.893 1.00 90.06 101 LYS A CA 1
ATOM 802 C C . LYS A 1 101 ? -10.750 -4.601 -5.631 1.00 90.06 101 LYS A C 1
ATOM 804 O O . LYS A 1 101 ? -10.743 -4.543 -6.859 1.00 90.06 101 LYS A O 1
ATOM 809 N N . GLY A 1 102 ? -9.689 -4.305 -4.895 1.00 92.94 102 GLY A N 1
ATOM 810 C CA . GLY A 1 102 ? -8.418 -3.895 -5.461 1.00 92.94 102 GLY A CA 1
ATOM 811 C C . GLY A 1 102 ? -7.239 -4.205 -4.557 1.00 92.94 102 GLY A C 1
ATOM 812 O O . GLY A 1 102 ? -7.346 -4.888 -3.535 1.00 92.94 102 GLY A O 1
ATOM 813 N N . VAL A 1 103 ? -6.085 -3.713 -4.984 1.00 95.25 103 VAL A N 1
ATOM 814 C CA . VAL A 1 103 ? -4.801 -3.923 -4.321 1.00 95.25 103 VAL A CA 1
ATOM 815 C C . VAL A 1 103 ? -4.081 -2.589 -4.208 1.00 95.25 103 VAL A C 1
ATOM 817 O O . VAL A 1 103 ? -4.086 -1.794 -5.149 1.00 95.25 103 VAL A O 1
ATOM 820 N N . LEU A 1 104 ? -3.454 -2.373 -3.058 1.00 96.38 104 LEU A N 1
ATOM 821 C CA . LEU A 1 104 ? -2.512 -1.290 -2.835 1.00 96.38 104 LEU A CA 1
ATOM 822 C C . LEU A 1 104 ? -1.114 -1.752 -3.229 1.00 96.38 104 LEU A C 1
ATOM 824 O O . LEU A 1 104 ? -0.642 -2.801 -2.785 1.00 96.38 104 LEU A O 1
ATOM 828 N N . TRP A 1 105 ? -0.468 -0.960 -4.068 1.00 97.06 105 TRP A N 1
ATOM 829 C CA . TRP A 1 105 ? 0.831 -1.204 -4.672 1.00 97.06 105 TRP A CA 1
ATOM 830 C C . TRP A 1 105 ? 1.793 -0.125 -4.228 1.00 97.06 105 TRP A C 1
ATOM 832 O O . TRP A 1 105 ? 1.491 1.053 -4.361 1.00 97.06 105 TRP A O 1
ATOM 842 N N . MET A 1 106 ? 2.964 -0.512 -3.749 1.00 97.31 106 MET A N 1
ATOM 843 C CA . MET A 1 106 ? 4.026 0.423 -3.428 1.00 97.31 106 MET A CA 1
ATOM 844 C C . MET A 1 106 ? 5.115 0.365 -4.487 1.00 97.31 106 MET A C 1
ATOM 846 O O . MET A 1 106 ? 5.505 -0.703 -4.957 1.00 97.31 106 MET A O 1
ATOM 850 N N . GLU A 1 107 ? 5.612 1.532 -4.852 1.00 96.38 107 GLU A N 1
ATOM 851 C CA . GLU A 1 107 ? 6.724 1.690 -5.763 1.00 96.38 107 GLU A CA 1
ATOM 852 C C . GLU A 1 107 ? 8.046 1.301 -5.097 1.00 96.38 107 GLU A C 1
ATOM 854 O O . GLU A 1 107 ? 8.402 1.806 -4.032 1.00 96.38 107 GLU A O 1
ATOM 859 N N . LEU A 1 108 ? 8.789 0.419 -5.756 1.00 96.62 108 LEU A N 1
ATOM 860 C CA . LEU A 1 108 ? 10.126 -0.010 -5.384 1.00 96.62 108 LEU A CA 1
ATOM 861 C C . LEU A 1 108 ? 11.165 1.064 -5.717 1.00 96.62 108 LEU A C 1
ATOM 863 O O . LEU A 1 108 ? 11.007 1.864 -6.639 1.00 96.62 108 LEU A O 1
ATOM 867 N N . MET A 1 109 ? 12.261 1.050 -4.969 1.00 95.06 109 MET A N 1
ATOM 868 C CA . MET A 1 109 ? 13.400 1.923 -5.213 1.00 95.06 109 MET A CA 1
ATOM 869 C C . MET A 1 109 ? 14.246 1.386 -6.375 1.00 95.06 109 MET A C 1
ATOM 871 O O . MET A 1 109 ? 14.419 0.176 -6.533 1.00 95.06 109 MET A O 1
ATOM 875 N N . SER A 1 110 ? 14.799 2.301 -7.163 1.00 92.75 110 SER A N 1
ATOM 876 C CA . SER A 1 110 ? 15.768 2.045 -8.229 1.00 92.75 110 SER A CA 1
ATOM 877 C C . SER A 1 110 ? 16.872 3.104 -8.185 1.00 92.75 110 SER A C 1
ATOM 879 O O . SER A 1 110 ? 16.749 4.097 -7.469 1.00 92.75 110 SER A O 1
ATOM 881 N N . ASP A 1 111 ? 17.918 2.944 -8.993 1.00 89.25 111 ASP A N 1
ATOM 882 C CA . ASP A 1 111 ? 18.976 3.959 -9.104 1.00 89.25 111 ASP A CA 1
ATOM 883 C C . ASP A 1 111 ? 18.456 5.296 -9.666 1.00 89.25 111 ASP A C 1
ATOM 885 O O . ASP A 1 111 ? 19.027 6.351 -9.396 1.00 89.25 111 ASP A O 1
ATOM 889 N N . ALA A 1 112 ? 17.361 5.262 -10.435 1.00 87.38 112 ALA A N 1
ATOM 890 C CA . ALA A 1 112 ? 16.751 6.440 -11.046 1.00 87.38 112 ALA A CA 1
ATOM 891 C C . ALA A 1 112 ? 15.697 7.117 -10.152 1.00 87.38 112 ALA A C 1
ATOM 893 O O . ALA A 1 112 ? 15.356 8.275 -10.384 1.00 87.38 112 ALA A O 1
ATOM 894 N N . HIS A 1 113 ? 15.147 6.405 -9.161 1.00 89.94 113 HIS A N 1
ATOM 895 C CA . HIS A 1 113 ? 13.996 6.881 -8.398 1.00 89.94 113 HIS A CA 1
ATOM 896 C C . HIS A 1 113 ? 13.915 6.259 -6.990 1.00 89.94 113 HIS A C 1
ATOM 898 O O . HIS A 1 113 ? 13.991 5.040 -6.839 1.00 89.94 113 HIS A O 1
ATOM 904 N N . PHE A 1 114 ? 13.675 7.083 -5.958 1.00 88.94 114 PHE A N 1
ATOM 905 C CA . PHE A 1 114 ? 13.627 6.669 -4.540 1.00 88.94 114 PHE A CA 1
ATOM 906 C C . PHE A 1 114 ? 12.459 5.726 -4.177 1.00 88.94 114 PHE A C 1
ATOM 908 O O . PHE A 1 114 ? 12.449 5.122 -3.104 1.00 88.94 114 PHE A O 1
ATOM 915 N N . GLY A 1 115 ? 11.475 5.596 -5.064 1.00 91.75 115 GLY A N 1
ATOM 916 C CA . GLY A 1 115 ? 10.266 4.791 -4.884 1.00 91.75 115 GLY A CA 1
ATOM 917 C C . GLY A 1 115 ? 9.307 5.381 -3.848 1.00 91.75 115 GLY A C 1
ATOM 918 O O . GLY A 1 115 ? 9.236 6.592 -3.660 1.00 91.75 115 GLY A O 1
ATOM 919 N N . SER A 1 116 ? 8.606 4.506 -3.133 1.00 94.25 116 SER A N 1
ATOM 920 C CA . SER A 1 116 ? 7.699 4.799 -2.012 1.00 94.25 116 SER A CA 1
ATOM 921 C C . SER A 1 116 ? 6.306 5.321 -2.341 1.00 94.25 116 SER A C 1
ATOM 923 O O . SER A 1 116 ? 5.474 5.346 -1.438 1.00 94.25 116 SER A O 1
ATOM 925 N N . ARG A 1 117 ? 5.994 5.696 -3.583 1.00 94.81 117 ARG A N 1
ATOM 926 C CA . ARG A 1 117 ? 4.612 6.043 -3.944 1.00 94.81 117 ARG A CA 1
ATOM 927 C C . ARG A 1 117 ? 3.691 4.841 -3.762 1.00 94.81 117 ARG A C 1
ATOM 929 O O . ARG A 1 117 ? 4.061 3.725 -4.120 1.00 94.81 117 ARG A O 1
ATOM 936 N N . VAL A 1 118 ? 2.503 5.070 -3.216 1.00 96.19 118 VAL A N 1
ATOM 937 C CA . VAL A 1 118 ? 1.490 4.039 -2.993 1.00 96.19 118 VAL A CA 1
ATOM 938 C C . VAL A 1 118 ? 0.304 4.312 -3.903 1.00 96.19 118 VAL A C 1
ATOM 940 O O . VAL A 1 118 ? -0.346 5.350 -3.798 1.00 96.19 118 VAL A O 1
ATOM 943 N N . TYR A 1 119 ? 0.023 3.358 -4.778 1.00 96.00 119 TYR A N 1
ATOM 944 C CA . TYR A 1 119 ? -1.065 3.389 -5.739 1.00 96.00 119 TYR A CA 1
ATOM 945 C C . TYR A 1 119 ? -2.139 2.377 -5.375 1.00 96.00 119 TYR A C 1
ATOM 947 O O . TYR A 1 119 ? -1.842 1.287 -4.892 1.00 96.00 119 TYR A O 1
ATOM 955 N N . TYR A 1 120 ? -3.383 2.679 -5.703 1.00 95.62 120 TYR A N 1
ATOM 956 C CA . TYR A 1 120 ? -4.470 1.718 -5.677 1.00 95.62 120 TYR A CA 1
ATOM 957 C C . TYR A 1 120 ? -4.840 1.289 -7.091 1.00 95.62 120 TYR A C 1
ATOM 959 O O . TYR A 1 120 ? -5.072 2.116 -7.968 1.00 95.62 120 TYR A O 1
ATOM 967 N N . GLY A 1 121 ? -4.925 -0.023 -7.302 1.00 94.12 121 GLY A N 1
ATOM 968 C CA . GLY A 1 121 ? -5.454 -0.616 -8.525 1.00 94.12 121 GLY A CA 1
ATOM 969 C C . GLY A 1 121 ? -6.710 -1.420 -8.229 1.00 94.12 121 GLY A C 1
ATOM 970 O O . GLY A 1 121 ? -6.620 -2.519 -7.673 1.00 94.12 121 GLY A O 1
ATOM 971 N N . ALA A 1 122 ? -7.877 -0.901 -8.614 1.00 91.88 122 ALA A N 1
ATOM 972 C CA . ALA A 1 122 ? -9.123 -1.666 -8.575 1.00 91.88 122 ALA A CA 1
ATOM 973 C C . ALA A 1 122 ? -9.132 -2.732 -9.678 1.00 91.88 122 ALA A C 1
ATOM 975 O O . ALA A 1 122 ? -8.771 -2.443 -10.813 1.00 91.88 122 ALA A O 1
ATOM 976 N N . PHE A 1 123 ? -9.645 -3.934 -9.402 1.00 86.25 123 PHE A N 1
ATOM 977 C CA . PHE A 1 123 ? -9.763 -4.995 -10.414 1.00 86.25 123 PHE A CA 1
ATOM 978 C C . PHE A 1 123 ? -10.682 -4.625 -11.587 1.00 86.25 123 PHE A C 1
ATOM 980 O O . PHE A 1 123 ? -10.591 -5.221 -12.655 1.00 86.25 123 PHE A O 1
ATOM 987 N N . SER A 1 124 ? -11.578 -3.656 -11.391 1.00 87.62 124 SER A N 1
ATOM 988 C CA . SER A 1 124 ? -12.451 -3.118 -12.437 1.00 87.62 124 SER A CA 1
ATOM 989 C C . SER A 1 124 ? -11.864 -1.911 -13.175 1.00 87.62 124 SER A C 1
ATOM 991 O O . SER A 1 124 ? -12.494 -1.435 -14.115 1.00 87.62 124 SER A O 1
ATOM 993 N N . SER A 1 125 ? -10.723 -1.376 -12.733 1.00 88.25 125 SER A N 1
ATOM 994 C CA . SER A 1 125 ? -10.069 -0.213 -13.337 1.00 88.25 125 SER A CA 1
ATOM 995 C C . SER A 1 125 ? -8.850 -0.653 -14.139 1.00 88.25 125 SER A C 1
ATOM 997 O O . SER A 1 125 ? -8.119 -1.556 -13.740 1.00 88.25 125 SER A O 1
ATOM 999 N N . SER A 1 126 ? -8.607 0.011 -15.265 1.00 87.75 126 SER A N 1
ATOM 1000 C CA . SER A 1 126 ? -7.368 -0.148 -16.031 1.00 87.75 126 SER A CA 1
ATOM 1001 C C . SER A 1 126 ? -6.217 0.700 -15.489 1.00 87.75 126 SER A C 1
ATOM 1003 O O . SER A 1 126 ? -5.121 0.640 -16.047 1.00 87.75 126 SER A O 1
ATOM 1005 N N . ASN A 1 127 ? -6.463 1.506 -14.453 1.00 92.75 127 ASN A N 1
ATOM 1006 C CA . ASN A 1 127 ? -5.522 2.498 -13.950 1.00 92.75 127 ASN A CA 1
ATOM 1007 C C . ASN A 1 127 ? -5.081 2.198 -12.514 1.00 92.75 127 ASN A C 1
ATOM 1009 O O . ASN A 1 127 ? -5.811 1.590 -11.728 1.00 92.75 127 ASN A O 1
ATOM 1013 N N . LEU A 1 128 ? -3.879 2.670 -12.201 1.00 93.56 128 LEU A N 1
ATOM 1014 C CA . LEU A 1 128 ? -3.329 2.798 -10.862 1.00 93.56 128 LEU A CA 1
ATOM 1015 C C . LEU A 1 128 ? -3.446 4.252 -10.430 1.00 93.56 128 LEU A C 1
ATOM 1017 O O . LEU A 1 128 ? -2.840 5.115 -11.060 1.00 93.56 128 LEU A O 1
ATOM 1021 N N . ASP A 1 129 ? -4.183 4.508 -9.359 1.00 93.81 129 ASP A N 1
ATOM 1022 C CA . ASP A 1 129 ? -4.387 5.857 -8.843 1.00 93.81 129 ASP A CA 1
ATOM 1023 C C . ASP A 1 129 ? -3.474 6.091 -7.642 1.00 93.81 129 ASP A C 1
ATOM 1025 O O . ASP A 1 129 ? -3.476 5.298 -6.697 1.00 93.81 129 ASP A O 1
ATOM 1029 N N . LEU A 1 130 ? -2.672 7.155 -7.675 1.00 94.25 130 LEU A N 1
ATOM 1030 C CA . LEU A 1 130 ? -1.813 7.528 -6.553 1.00 94.25 130 LEU A CA 1
ATOM 1031 C C . LEU A 1 130 ? -2.695 7.871 -5.353 1.00 94.25 130 LEU A C 1
ATOM 1033 O O . LEU A 1 130 ? -3.624 8.659 -5.487 1.00 94.25 130 LEU A O 1
ATOM 1037 N N . TRP A 1 131 ? -2.409 7.272 -4.200 1.00 93.81 131 TRP A N 1
ATOM 1038 C CA . TRP A 1 131 ? -3.121 7.539 -2.947 1.00 93.81 131 TRP A CA 1
ATOM 1039 C C . TRP A 1 131 ? -2.265 8.315 -1.957 1.00 93.81 131 TRP A C 1
ATOM 1041 O O . TRP A 1 131 ? -2.747 9.217 -1.279 1.00 93.81 131 TRP A O 1
ATOM 1051 N N . THR A 1 132 ? -0.998 7.927 -1.817 1.00 93.94 132 THR A N 1
ATOM 1052 C CA . THR A 1 132 ? -0.099 8.499 -0.812 1.00 93.94 132 THR A CA 1
ATOM 1053 C C . THR A 1 132 ? 1.357 8.148 -1.106 1.00 93.94 132 THR A C 1
ATOM 1055 O O . THR A 1 132 ? 1.674 7.524 -2.121 1.00 93.94 132 THR A O 1
ATOM 1058 N N . ILE A 1 133 ? 2.257 8.547 -0.215 1.00 92.88 133 ILE A N 1
ATOM 1059 C CA . ILE A 1 133 ? 3.676 8.210 -0.246 1.00 92.88 133 ILE A CA 1
ATOM 1060 C C . ILE A 1 133 ? 4.033 7.552 1.087 1.00 92.88 133 ILE A C 1
ATOM 1062 O O . ILE A 1 133 ? 3.758 8.096 2.153 1.00 92.88 133 ILE A O 1
ATOM 1066 N N . GLY A 1 134 ? 4.686 6.395 1.017 1.00 93.56 134 GLY A N 1
ATOM 1067 C CA . GLY A 1 134 ? 5.135 5.653 2.186 1.00 93.56 134 GLY A CA 1
ATOM 1068 C C . GLY A 1 134 ? 4.038 4.826 2.856 1.00 93.56 134 GLY A C 1
ATOM 1069 O O . GLY A 1 134 ? 2.847 4.949 2.572 1.00 93.56 134 GLY A O 1
ATOM 1070 N N . ILE A 1 135 ? 4.469 3.964 3.775 1.00 94.75 135 ILE A N 1
ATOM 1071 C CA . ILE A 1 135 ? 3.563 3.210 4.646 1.00 94.75 135 ILE A CA 1
ATOM 1072 C C . ILE A 1 135 ? 3.004 4.127 5.731 1.00 94.75 135 ILE A C 1
ATOM 1074 O O . ILE A 1 135 ? 1.834 4.002 6.078 1.00 94.75 135 ILE A O 1
ATOM 1078 N N . SER A 1 136 ? 3.797 5.087 6.217 1.00 94.19 136 SER A N 1
ATOM 1079 C CA . SER A 1 136 ? 3.327 6.091 7.177 1.00 94.19 136 SER A CA 1
ATOM 1080 C C . SER A 1 136 ? 2.138 6.878 6.620 1.00 94.19 136 SER A C 1
ATOM 1082 O O . SER A 1 136 ? 1.081 6.916 7.243 1.00 94.19 136 SER A O 1
ATOM 1084 N N . GLY A 1 137 ? 2.260 7.383 5.389 1.00 93.56 137 GLY A N 1
ATOM 1085 C CA . GLY A 1 137 ? 1.177 8.077 4.699 1.00 93.56 137 GLY A CA 1
ATOM 1086 C C . GLY A 1 137 ? -0.056 7.200 4.460 1.00 93.56 137 GLY A C 1
ATOM 1087 O O . GLY A 1 137 ? -1.174 7.709 4.472 1.00 93.56 137 GLY A O 1
ATOM 1088 N N . LEU A 1 138 ? 0.118 5.890 4.258 1.00 94.25 138 LEU A N 1
ATOM 1089 C CA . LEU A 1 138 ? -0.999 4.952 4.106 1.00 94.25 138 LEU A CA 1
ATOM 1090 C C . LEU A 1 138 ? -1.737 4.719 5.427 1.00 94.25 138 LEU A C 1
ATOM 1092 O O . LEU A 1 138 ? -2.965 4.708 5.445 1.00 94.25 138 LEU A O 1
ATOM 1096 N N . LEU A 1 139 ? -1.002 4.561 6.527 1.00 94.00 139 LEU A N 1
ATOM 1097 C CA . LEU A 1 139 ? -1.586 4.440 7.861 1.00 94.00 139 LEU A CA 1
ATOM 1098 C C . LEU A 1 139 ? -2.274 5.742 8.285 1.00 94.00 139 LEU A C 1
ATOM 1100 O O . LEU A 1 139 ? -3.369 5.693 8.835 1.00 94.00 139 LEU A O 1
ATOM 1104 N N . ASP A 1 140 ? -1.707 6.902 7.955 1.00 93.56 140 ASP A N 1
ATOM 1105 C CA . ASP A 1 140 ? -2.327 8.197 8.245 1.00 93.56 140 ASP A CA 1
ATOM 1106 C C . ASP A 1 140 ? -3.645 8.413 7.491 1.00 93.56 140 ASP A C 1
ATOM 1108 O O . ASP A 1 140 ? -4.597 8.921 8.086 1.00 93.56 140 ASP A O 1
ATOM 1112 N N . LEU A 1 141 ? -3.751 7.967 6.231 1.00 93.81 141 LEU A N 1
ATOM 1113 C CA . LEU A 1 141 ? -5.029 7.964 5.502 1.00 93.81 141 LEU A CA 1
ATOM 1114 C C . LEU A 1 141 ? -6.102 7.171 6.258 1.00 93.81 141 LEU A C 1
ATOM 1116 O O . LEU A 1 141 ? -7.244 7.622 6.386 1.00 93.81 141 LEU A O 1
ATOM 1120 N N . VAL A 1 142 ? -5.742 5.995 6.777 1.00 93.50 142 VAL A N 1
ATOM 1121 C CA . VAL A 1 142 ? -6.663 5.175 7.570 1.00 93.50 142 VAL A CA 1
ATOM 1122 C C . VAL A 1 142 ? -7.030 5.883 8.867 1.00 93.50 142 VAL A C 1
ATOM 1124 O O . VAL A 1 142 ? -8.216 6.027 9.159 1.00 93.50 142 VAL A O 1
ATOM 1127 N N . ASN A 1 143 ? -6.031 6.340 9.622 1.00 94.31 143 ASN A N 1
ATOM 1128 C CA . ASN A 1 143 ? -6.212 6.996 10.913 1.00 94.31 143 ASN A CA 1
ATOM 1129 C C . ASN A 1 143 ? -7.183 8.173 10.785 1.00 94.31 143 ASN A C 1
ATOM 1131 O O . A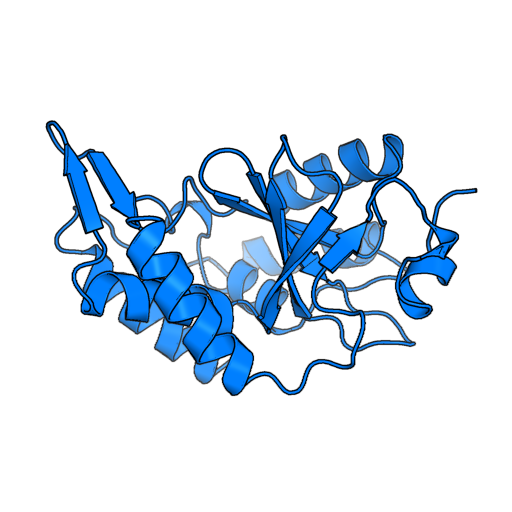SN A 1 143 ? -8.193 8.232 11.485 1.00 94.31 143 ASN A O 1
ATOM 1135 N N . HIS A 1 144 ? -6.936 9.049 9.812 1.00 94.88 144 HIS A N 1
ATOM 1136 C CA . HIS A 1 144 ? -7.774 10.212 9.551 1.00 94.88 144 HIS A CA 1
ATOM 1137 C C . HIS A 1 144 ? -9.192 9.811 9.107 1.00 94.88 144 HIS A C 1
ATOM 1139 O O . HIS A 1 144 ? -10.174 10.422 9.526 1.00 94.88 144 HIS A O 1
ATOM 1145 N N . THR A 1 145 ? -9.336 8.736 8.324 1.00 95.12 145 THR A N 1
ATOM 1146 C CA . THR A 1 145 ? -10.658 8.209 7.947 1.00 95.12 145 THR A CA 1
ATOM 1147 C C . THR A 1 145 ? -11.440 7.713 9.166 1.00 95.12 145 THR A C 1
ATOM 1149 O O . THR A 1 145 ? -12.624 8.029 9.297 1.00 95.12 145 THR A O 1
ATOM 1152 N N . ILE A 1 146 ? -10.802 6.967 10.075 1.00 94.19 146 ILE A N 1
ATOM 1153 C CA . ILE A 1 146 ? -11.440 6.464 11.303 1.00 94.19 146 ILE A CA 1
ATOM 1154 C C . ILE A 1 146 ? -11.865 7.629 12.204 1.00 94.19 146 ILE A C 1
ATOM 1156 O O . ILE A 1 146 ? -12.991 7.643 12.702 1.00 94.19 146 ILE A O 1
ATOM 1160 N N . GLU A 1 147 ? -11.002 8.628 12.373 1.00 94.62 147 GLU A N 1
ATOM 1161 C CA . GLU A 1 147 ? -11.260 9.799 13.219 1.00 94.62 147 GLU A CA 1
ATOM 1162 C C . GLU A 1 147 ? -12.420 10.663 12.725 1.00 94.62 147 GLU A C 1
ATOM 1164 O O . GLU A 1 147 ? -13.163 11.221 13.532 1.00 94.62 147 GLU A O 1
ATOM 1169 N N . LEU A 1 148 ? -12.638 10.721 11.410 1.00 94.62 148 LEU A N 1
ATOM 1170 C CA . LEU A 1 148 ? -13.811 11.368 10.817 1.00 94.62 148 LEU A CA 1
ATOM 1171 C C . LEU A 1 148 ? -15.094 10.522 10.922 1.00 94.62 148 LEU A C 1
ATOM 1173 O O . LEU A 1 148 ? -16.107 10.851 10.305 1.00 94.62 148 LEU A O 1
ATOM 1177 N N . GLY A 1 149 ? -15.075 9.430 11.693 1.00 92.31 149 GLY A N 1
ATOM 1178 C CA . GLY A 1 149 ? -16.206 8.517 11.846 1.00 92.31 149 GLY A CA 1
ATOM 1179 C C . GLY A 1 149 ? -16.421 7.619 10.627 1.00 92.31 149 GLY A C 1
ATOM 1180 O O . GLY A 1 149 ? -17.508 7.077 10.442 1.00 92.31 149 GLY A O 1
ATOM 1181 N N . GLY A 1 150 ? -15.399 7.450 9.785 1.00 93.44 150 GLY A N 1
ATOM 1182 C CA . GLY A 1 150 ? -15.453 6.677 8.550 1.00 93.44 150 GLY A CA 1
ATOM 1183 C C . GLY A 1 150 ? -15.405 5.166 8.746 1.00 93.44 150 GLY A C 1
ATOM 1184 O O . GLY A 1 150 ? -14.940 4.481 7.847 1.00 93.44 150 GLY A O 1
ATOM 1185 N N . VAL A 1 151 ? -15.862 4.623 9.877 1.00 93.00 151 VAL A N 1
ATOM 1186 C CA . VAL A 1 151 ? -15.974 3.170 10.079 1.00 93.00 151 VAL A CA 1
ATOM 1187 C C . VAL A 1 151 ? -17.431 2.749 9.960 1.00 93.00 151 VAL A C 1
ATOM 1189 O O . VAL A 1 151 ? -18.294 3.184 10.718 1.00 93.00 151 VAL A O 1
ATOM 1192 N N . THR A 1 152 ? -17.707 1.866 9.004 1.00 91.06 152 THR A N 1
ATOM 1193 C CA . THR A 1 152 ? -18.997 1.184 8.885 1.00 91.06 152 THR A CA 1
ATOM 1194 C C . THR A 1 152 ? -18.902 -0.184 9.539 1.00 91.06 152 THR A C 1
ATOM 1196 O O . THR A 1 152 ? -18.036 -0.978 9.173 1.00 91.06 152 THR A O 1
ATOM 1199 N N . SER A 1 153 ? -19.831 -0.479 10.444 1.00 89.94 153 SER A N 1
ATOM 1200 C CA . SER A 1 153 ? -19.928 -1.766 11.137 1.00 89.94 153 SER A CA 1
ATOM 1201 C C . SER A 1 153 ? -21.210 -2.487 10.733 1.00 89.94 153 SER A C 1
ATOM 1203 O O . SER A 1 153 ? -22.270 -1.860 10.673 1.00 89.94 153 SER A O 1
ATOM 1205 N N . TRP A 1 154 ? -21.141 -3.790 10.463 1.00 88.94 154 TRP A N 1
ATOM 1206 C CA . TRP A 1 154 ? -22.327 -4.611 10.215 1.00 88.94 154 TRP A CA 1
ATOM 1207 C C . TRP A 1 154 ? -22.140 -6.024 10.768 1.00 88.94 154 TRP A C 1
ATOM 1209 O O . TRP A 1 154 ? -21.082 -6.624 10.636 1.00 88.94 154 TRP A O 1
ATOM 1219 N N . GLY A 1 155 ? -23.185 -6.572 11.389 1.00 79.56 155 GLY A N 1
ATOM 1220 C CA . GLY A 1 155 ? -23.075 -7.856 12.087 1.00 79.56 155 GLY A CA 1
ATOM 1221 C C . GLY A 1 155 ? -22.053 -7.838 13.232 1.00 79.56 155 GLY A C 1
ATOM 1222 O O . GLY A 1 155 ? -21.542 -6.787 13.624 1.00 79.56 155 GLY A O 1
ATOM 1223 N N . ASP A 1 156 ? -21.771 -9.017 13.776 1.00 80.44 156 ASP A N 1
ATOM 1224 C CA . ASP A 1 156 ? -20.848 -9.162 14.900 1.00 80.44 156 ASP A CA 1
ATOM 1225 C C . ASP A 1 156 ? -19.397 -9.103 14.402 1.00 80.44 156 ASP A C 1
ATOM 1227 O O . ASP A 1 156 ? -18.916 -10.017 13.731 1.00 80.44 156 ASP A O 1
ATOM 1231 N N . GLY A 1 157 ? -18.707 -8.005 14.723 1.00 76.50 157 GLY A N 1
ATOM 1232 C CA . GLY A 1 157 ? -17.267 -7.841 14.499 1.00 76.50 157 GLY A CA 1
ATOM 1233 C C . GLY A 1 157 ? -16.834 -7.568 13.055 1.00 76.50 157 GLY A C 1
ATOM 1234 O O . GLY A 1 157 ? -15.643 -7.660 12.771 1.00 76.50 157 GLY A O 1
ATOM 1235 N N . GLN A 1 158 ? -17.751 -7.249 12.130 1.00 85.69 158 GLN A N 1
ATOM 1236 C CA . GLN A 1 158 ? -17.362 -6.855 10.768 1.00 85.69 158 GLN A CA 1
ATOM 1237 C C . GLN A 1 158 ? -17.352 -5.336 10.638 1.00 85.69 158 GLN A C 1
ATOM 1239 O O . GLN A 1 158 ? -18.359 -4.660 10.868 1.00 85.69 158 GLN A O 1
ATOM 1244 N N . HIS A 1 159 ? -16.195 -4.814 10.244 1.00 89.94 159 HIS A N 1
ATOM 1245 C CA . HIS A 1 159 ? -15.929 -3.389 10.137 1.00 89.94 159 HIS A CA 1
ATOM 1246 C C . HIS A 1 159 ? -15.182 -3.099 8.835 1.00 89.94 159 HIS A C 1
ATOM 1248 O O . HIS A 1 159 ? -14.383 -3.912 8.380 1.00 89.94 159 HIS A O 1
ATOM 1254 N N . ARG A 1 160 ? -15.415 -1.935 8.229 1.00 90.44 160 ARG A N 1
ATOM 1255 C CA . ARG A 1 160 ? -14.620 -1.439 7.094 1.00 90.44 160 ARG A CA 1
ATOM 1256 C C . ARG A 1 160 ? -14.608 0.079 7.059 1.00 90.44 160 ARG A C 1
ATOM 1258 O O . ARG A 1 160 ? -15.545 0.705 7.561 1.00 90.44 160 ARG A O 1
ATOM 1265 N N . LEU A 1 161 ? -13.630 0.656 6.372 1.00 91.75 161 LEU A N 1
ATOM 1266 C CA . LEU A 1 161 ? -13.667 2.074 6.026 1.00 91.75 161 LEU A CA 1
ATOM 1267 C C . LEU A 1 161 ? -14.844 2.397 5.088 1.00 91.75 161 LEU A C 1
ATOM 1269 O O . LEU A 1 161 ? -15.071 1.704 4.095 1.00 91.75 161 LEU A O 1
ATOM 1273 N N . ASP A 1 162 ? -15.583 3.468 5.383 1.00 90.75 162 ASP A N 1
ATOM 1274 C CA . ASP A 1 162 ? -16.571 4.060 4.480 1.00 90.75 162 ASP A CA 1
ATOM 1275 C C . ASP A 1 162 ? -15.824 4.661 3.276 1.00 90.75 162 ASP A C 1
ATOM 1277 O O . ASP A 1 162 ? -15.073 5.630 3.444 1.00 90.75 162 ASP A O 1
ATOM 1281 N N . PRO A 1 163 ? -16.042 4.143 2.050 1.00 88.44 163 PRO A N 1
ATOM 1282 C CA . PRO A 1 163 ? -15.345 4.626 0.863 1.00 88.44 163 PRO A CA 1
ATOM 1283 C C . PRO A 1 163 ? -15.544 6.121 0.596 1.00 88.44 163 PRO A C 1
ATOM 1285 O O . PRO A 1 163 ? -14.676 6.748 -0.002 1.00 88.44 163 PRO A O 1
ATOM 1288 N N . ARG A 1 164 ? -16.670 6.707 1.026 1.00 91.50 164 ARG A N 1
ATOM 1289 C CA . ARG A 1 164 ? -16.953 8.136 0.826 1.00 91.50 164 ARG A CA 1
ATOM 1290 C C . ARG A 1 164 ? -16.055 9.003 1.696 1.00 91.50 164 ARG A C 1
ATOM 1292 O O . ARG A 1 164 ? -15.496 9.974 1.201 1.00 91.50 164 ARG A O 1
ATOM 1299 N N . ILE A 1 165 ? -15.900 8.635 2.969 1.00 93.81 165 ILE A N 1
ATOM 1300 C CA . ILE A 1 165 ? -15.036 9.364 3.903 1.00 93.81 165 ILE A CA 1
ATOM 1301 C C . ILE A 1 165 ? -13.573 9.173 3.509 1.00 93.81 165 ILE A C 1
ATOM 1303 O O . ILE A 1 165 ? -12.838 10.154 3.446 1.00 93.81 165 ILE A O 1
ATOM 1307 N N . LEU A 1 166 ? -13.179 7.949 3.137 1.00 92.25 166 LEU A N 1
ATOM 1308 C CA . LEU A 1 166 ? -11.841 7.688 2.608 1.00 92.25 166 LEU A CA 1
ATOM 1309 C C . LEU A 1 166 ? -11.545 8.549 1.374 1.00 92.25 166 LEU A C 1
ATOM 1311 O O . LEU A 1 166 ? -10.466 9.119 1.277 1.00 92.25 166 LEU A O 1
ATOM 1315 N N . HIS A 1 167 ? -12.499 8.687 0.449 1.00 91.19 167 HIS A N 1
ATOM 1316 C CA . HIS A 1 167 ? -12.326 9.542 -0.724 1.00 91.19 167 HIS A CA 1
ATOM 1317 C C . HIS A 1 167 ? -12.119 11.013 -0.343 1.00 91.19 167 HIS A C 1
ATOM 1319 O O . HIS A 1 167 ? -11.208 11.650 -0.859 1.00 91.19 167 HIS A O 1
ATOM 1325 N N . THR A 1 168 ? -12.897 11.539 0.609 1.00 92.56 168 THR A N 1
ATOM 1326 C CA . THR A 1 168 ? -12.686 12.896 1.135 1.00 92.56 168 THR A CA 1
ATOM 1327 C C . THR A 1 168 ? -11.300 13.059 1.762 1.00 92.56 168 THR A C 1
ATOM 1329 O O . THR A 1 168 ? -10.633 14.061 1.517 1.00 92.56 168 THR A O 1
ATOM 1332 N N . VAL A 1 169 ? -10.836 12.081 2.543 1.00 92.75 169 VAL A N 1
ATOM 1333 C CA . VAL A 1 169 ? -9.493 12.107 3.141 1.00 92.75 169 VAL A CA 1
ATOM 1334 C C . VAL A 1 169 ? -8.406 12.052 2.064 1.00 92.75 169 VAL A C 1
ATOM 1336 O O . VAL A 1 169 ? -7.458 12.832 2.125 1.00 92.75 169 VAL A O 1
ATOM 1339 N N . LEU A 1 170 ? -8.563 11.206 1.043 1.00 91.56 170 LEU A N 1
ATOM 1340 C CA . LEU A 1 170 ? -7.655 11.151 -0.106 1.00 91.56 170 LEU A CA 1
ATOM 1341 C C . LEU A 1 170 ? -7.569 12.507 -0.815 1.00 91.56 170 LEU A C 1
ATOM 1343 O O . LEU A 1 170 ? -6.469 12.986 -1.058 1.00 91.56 170 LEU A O 1
ATOM 1347 N N . GLU A 1 171 ? -8.696 13.172 -1.083 1.00 88.44 171 GLU A N 1
ATOM 1348 C CA . GLU A 1 171 ? -8.698 14.510 -1.692 1.00 88.44 171 GLU A CA 1
ATOM 1349 C C . GLU A 1 171 ? -7.957 15.552 -0.844 1.00 88.44 171 GLU A C 1
ATOM 1351 O O . GLU A 1 171 ? -7.291 16.430 -1.396 1.00 88.44 171 GLU A O 1
ATOM 1356 N N . LEU A 1 172 ? -8.063 15.473 0.487 1.00 86.00 172 LEU A N 1
ATOM 1357 C CA . LEU A 1 172 ? -7.323 16.351 1.395 1.00 86.00 172 LEU A CA 1
ATOM 1358 C C . LEU A 1 172 ? -5.819 16.076 1.314 1.00 86.00 172 LEU A C 1
ATOM 1360 O O . LEU A 1 172 ? -5.054 17.007 1.079 1.00 86.00 172 LEU A O 1
ATOM 1364 N N . HIS A 1 173 ? -5.407 14.810 1.412 1.00 84.00 173 HIS A N 1
ATOM 1365 C CA . HIS A 1 173 ? -3.998 14.423 1.307 1.00 84.00 173 HIS A CA 1
ATOM 1366 C C . HIS A 1 173 ? -3.414 14.749 -0.074 1.00 84.00 173 HIS A C 1
ATOM 1368 O O . HIS A 1 173 ? -2.276 15.195 -0.174 1.00 84.00 173 HIS A O 1
ATOM 1374 N N . HIS A 1 174 ? -4.189 14.597 -1.150 1.00 84.44 174 HIS A N 1
ATOM 1375 C CA . HIS A 1 174 ? -3.750 14.927 -2.507 1.00 84.44 174 HIS A CA 1
ATOM 1376 C C . HIS A 1 174 ? -3.414 16.411 -2.671 1.00 84.44 174 HIS A C 1
ATOM 1378 O O . HIS A 1 174 ? -2.517 16.742 -3.437 1.00 84.44 174 HIS A O 1
ATOM 1384 N N . ARG A 1 175 ? -4.079 17.318 -1.945 1.00 76.19 175 ARG A N 1
ATOM 1385 C CA . ARG A 1 175 ? -3.711 18.746 -1.972 1.00 76.19 175 ARG A CA 1
ATOM 1386 C C . ARG A 1 175 ? -2.336 19.003 -1.360 1.00 76.19 175 ARG A C 1
ATOM 1388 O O . ARG A 1 175 ? -1.662 19.939 -1.781 1.00 76.19 175 ARG A O 1
ATOM 1395 N N . ASP A 1 176 ? -1.935 18.173 -0.403 1.00 76.19 176 ASP A N 1
ATOM 1396 C CA . ASP A 1 176 ? -0.647 18.279 0.281 1.00 76.19 176 ASP A CA 1
ATOM 1397 C C . ASP A 1 176 ? 0.477 17.557 -0.486 1.00 76.19 176 ASP A C 1
ATOM 1399 O O . ASP A 1 176 ? 1.656 17.891 -0.345 1.00 76.19 176 ASP A O 1
ATOM 1403 N N . LEU A 1 177 ? 0.125 16.590 -1.340 1.00 76.88 177 LEU A N 1
ATOM 1404 C CA . LEU A 1 177 ? 1.061 15.872 -2.200 1.00 76.88 177 LEU A CA 1
ATOM 1405 C C . LEU A 1 177 ? 1.442 16.715 -3.427 1.00 76.88 177 LEU A C 1
ATOM 1407 O O . LEU A 1 177 ? 0.642 16.949 -4.329 1.00 76.88 177 LEU A O 1
ATOM 1411 N N . GLN A 1 178 ? 2.715 17.104 -3.519 1.00 68.62 178 GLN A N 1
ATOM 1412 C CA . GLN A 1 178 ? 3.283 17.757 -4.707 1.00 68.62 178 GLN A CA 1
ATOM 1413 C C . GLN A 1 178 ? 3.661 16.735 -5.795 1.00 68.62 178 GLN A C 1
ATOM 1415 O O . GLN A 1 178 ? 4.813 16.680 -6.228 1.00 68.62 178 GLN A O 1
ATOM 1420 N N . ALA A 1 179 ? 2.723 15.881 -6.214 1.00 64.88 179 ALA A N 1
ATOM 1421 C CA . ALA A 1 179 ? 2.994 14.928 -7.289 1.00 64.88 179 ALA A CA 1
ATOM 1422 C C . ALA A 1 179 ? 2.992 15.637 -8.666 1.00 64.88 179 ALA A C 1
ATOM 1424 O O . ALA A 1 179 ? 2.089 16.440 -8.932 1.00 64.88 179 ALA A O 1
ATOM 1425 N N . PRO A 1 180 ? 3.973 15.358 -9.548 1.00 65.19 180 PRO A N 1
ATOM 1426 C CA . PRO A 1 180 ? 3.998 15.861 -10.920 1.00 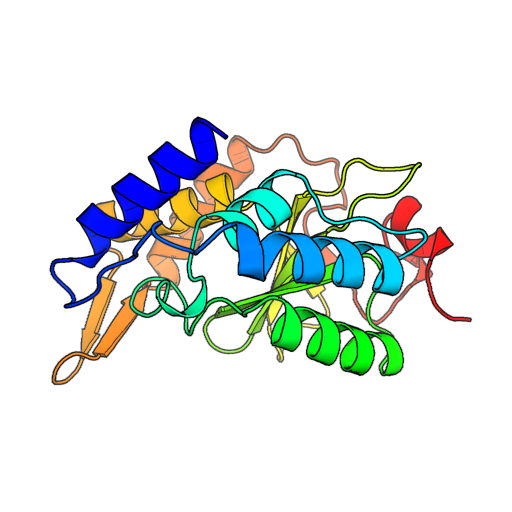65.19 180 PRO A CA 1
ATOM 1427 C C . PRO A 1 180 ? 2.704 15.566 -11.695 1.00 65.19 180 PRO A C 1
ATOM 1429 O O . PRO A 1 180 ? 2.050 14.539 -11.490 1.00 65.19 180 PRO A O 1
ATOM 1432 N N . GLU A 1 181 ? 2.350 16.448 -12.634 1.00 62.31 181 GLU A N 1
ATOM 1433 C CA . GLU A 1 181 ? 1.247 16.200 -13.567 1.00 62.31 181 GLU A CA 1
ATOM 1434 C C . GLU A 1 181 ? 1.477 14.878 -14.326 1.00 62.31 181 GLU A C 1
ATOM 1436 O O . GLU A 1 181 ? 2.522 14.679 -14.940 1.00 62.31 181 GLU A O 1
ATOM 1441 N N . GLY A 1 182 ? 0.499 13.965 -14.272 1.00 62.66 182 GLY A N 1
ATOM 1442 C CA . GLY A 1 182 ? 0.551 12.654 -14.937 1.00 62.66 182 GLY A CA 1
ATOM 1443 C C . GLY A 1 182 ? 0.855 11.453 -14.033 1.00 62.66 182 GLY A C 1
ATOM 1444 O O . GLY A 1 182 ? 0.589 10.327 -14.440 1.00 62.66 182 GLY A O 1
ATOM 1445 N N . GLU A 1 183 ? 1.316 11.655 -12.794 1.00 73.19 183 GLU A N 1
ATOM 1446 C CA . GLU A 1 183 ? 1.567 10.546 -11.850 1.00 73.19 183 GLU A CA 1
ATOM 1447 C C . GLU A 1 183 ? 0.341 10.166 -11.001 1.00 73.19 183 GLU A C 1
ATOM 1449 O O . GLU A 1 183 ? 0.365 9.185 -10.264 1.00 73.19 183 GLU A O 1
ATOM 1454 N N . TRP A 1 184 ? -0.751 10.923 -11.117 1.00 81.50 184 TRP A N 1
ATOM 1455 C CA . TRP A 1 184 ? -1.971 10.718 -10.331 1.00 81.50 184 TRP A CA 1
ATOM 1456 C C . TRP A 1 184 ? -2.774 9.483 -10.742 1.00 81.50 184 TRP A C 1
ATOM 1458 O O . TRP A 1 184 ? -3.412 8.872 -9.892 1.00 81.50 184 TRP A O 1
ATOM 1468 N N . SER A 1 185 ? -2.763 9.131 -12.030 1.00 89.12 185 SER A N 1
ATOM 1469 C CA . SER A 1 185 ? -3.483 7.975 -12.572 1.00 89.12 185 SER A CA 1
ATOM 1470 C C . SER A 1 185 ? -2.713 7.404 -13.759 1.00 89.12 185 SER A C 1
ATOM 1472 O O . SER A 1 185 ? -2.546 8.077 -14.778 1.00 89.12 185 SER A O 1
ATOM 1474 N N . ILE A 1 186 ? -2.223 6.171 -13.626 1.00 90.44 186 ILE A N 1
ATOM 1475 C CA . ILE A 1 186 ? -1.329 5.530 -14.596 1.00 90.44 186 ILE A CA 1
ATOM 1476 C C . ILE A 1 186 ? -2.034 4.316 -15.214 1.00 90.44 186 ILE A C 1
ATOM 1478 O O . ILE A 1 186 ? -2.397 3.390 -14.486 1.00 90.44 186 ILE A O 1
ATOM 1482 N N . PRO A 1 187 ? -2.213 4.251 -16.544 1.00 91.06 187 PRO A N 1
ATOM 1483 C CA . PRO A 1 187 ? -2.832 3.097 -17.191 1.00 91.06 187 PRO A CA 1
ATOM 1484 C C . PRO A 1 187 ? -1.891 1.882 -17.181 1.00 91.06 187 PRO A C 1
ATOM 1486 O O . PRO A 1 187 ? -0.784 1.914 -17.720 1.00 91.06 187 PRO A O 1
ATOM 1489 N N . VAL A 1 188 ? -2.353 0.763 -16.622 1.00 87.00 188 VAL A N 1
ATOM 1490 C CA . VAL A 1 188 ? -1.565 -0.475 -16.507 1.00 87.00 188 VAL A CA 1
ATOM 1491 C C . VAL A 1 188 ? -1.323 -1.105 -17.875 1.00 87.00 188 VAL A C 1
ATOM 1493 O O . VAL A 1 188 ? -0.217 -1.527 -18.169 1.00 87.00 188 VAL A O 1
ATOM 1496 N N . ALA A 1 189 ? -2.323 -1.133 -18.754 1.00 86.19 189 ALA A N 1
ATOM 1497 C CA . ALA A 1 189 ? -2.237 -1.863 -20.023 1.00 86.19 189 ALA A CA 1
ATOM 1498 C C . ALA A 1 189 ? -1.320 -1.218 -21.087 1.00 86.19 189 ALA A C 1
ATOM 1500 O O . ALA A 1 189 ? -1.189 -1.760 -22.184 1.00 86.19 189 ALA A O 1
ATOM 1501 N N . ASN A 1 190 ? -0.711 -0.060 -20.808 1.00 86.56 190 ASN A N 1
ATOM 1502 C CA . ASN A 1 190 ? 0.116 0.665 -21.771 1.00 86.56 190 ASN A CA 1
ATOM 1503 C C . ASN A 1 190 ? 1.485 1.046 -21.175 1.00 86.56 190 ASN A C 1
ATOM 1505 O O . ASN A 1 190 ? 1.629 2.145 -20.629 1.00 86.56 190 ASN A O 1
ATOM 1509 N N . PRO A 1 191 ? 2.514 0.192 -21.344 1.00 88.19 191 PRO A N 1
ATOM 1510 C CA . PRO A 1 191 ? 3.857 0.454 -20.827 1.00 88.19 191 PRO A CA 1
ATOM 1511 C C . PRO A 1 191 ? 4.479 1.773 -21.290 1.00 88.19 191 PRO A C 1
ATOM 1513 O O . PRO A 1 191 ? 5.242 2.388 -20.557 1.00 88.19 191 PRO A O 1
ATOM 1516 N N . LYS A 1 192 ? 4.114 2.269 -22.480 1.00 87.88 192 LYS A N 1
ATOM 1517 C CA . LYS A 1 192 ? 4.642 3.535 -23.024 1.00 87.88 192 LYS A CA 1
ATOM 1518 C C . LYS A 1 192 ? 4.144 4.782 -22.295 1.00 87.88 192 LYS A C 1
ATOM 1520 O O . LYS A 1 192 ? 4.674 5.862 -22.519 1.00 87.88 192 LYS A O 1
ATOM 1525 N N . SER A 1 193 ? 3.086 4.650 -21.500 1.00 87.62 193 SER A N 1
ATOM 1526 C CA . SER A 1 193 ? 2.550 5.728 -20.662 1.00 87.62 193 SER A CA 1
ATOM 1527 C C . SER A 1 193 ? 2.930 5.579 -19.193 1.00 87.62 193 SER A C 1
ATOM 1529 O O . SER A 1 193 ? 2.448 6.347 -18.366 1.00 87.62 193 SER A O 1
ATOM 1531 N N . TRP A 1 194 ? 3.752 4.587 -18.845 1.00 91.44 194 TRP A N 1
ATOM 1532 C CA . TRP A 1 194 ? 4.294 4.493 -17.495 1.00 91.44 194 TRP A CA 1
ATOM 1533 C C . TRP A 1 194 ? 5.355 5.576 -17.275 1.00 91.44 194 TRP A C 1
ATOM 1535 O O . TRP A 1 194 ? 5.966 6.023 -18.246 1.00 91.44 194 TRP A O 1
ATOM 1545 N N . PRO A 1 195 ? 5.614 5.981 -16.022 1.00 90.31 195 PRO A N 1
ATOM 1546 C CA . PRO A 1 195 ? 6.742 6.846 -15.704 1.00 90.31 195 PRO A CA 1
ATOM 1547 C C . PRO A 1 195 ? 8.057 6.302 -16.278 1.00 90.31 195 PRO A C 1
ATOM 1549 O O . PRO A 1 195 ? 8.267 5.086 -16.310 1.00 90.31 195 PRO A O 1
ATOM 1552 N N . ASP A 1 196 ? 8.954 7.186 -16.714 1.00 89.69 196 ASP A N 1
ATOM 1553 C CA . ASP A 1 196 ? 10.191 6.805 -17.416 1.00 89.69 196 ASP A CA 1
ATOM 1554 C C . ASP A 1 196 ? 11.034 5.792 -16.624 1.00 89.69 196 ASP A C 1
ATOM 1556 O O . ASP A 1 196 ? 11.555 4.822 -17.179 1.00 89.69 196 ASP A O 1
ATOM 1560 N N . HIS A 1 197 ? 11.106 5.954 -15.301 1.00 88.56 197 HIS A N 1
ATOM 1561 C CA . HIS A 1 197 ? 11.841 5.058 -14.405 1.00 88.56 197 HIS A CA 1
ATOM 1562 C C . HIS A 1 197 ? 11.167 3.693 -14.181 1.00 88.56 197 HIS A C 1
ATOM 1564 O O . HIS A 1 197 ? 11.764 2.816 -13.556 1.00 88.56 197 HIS A O 1
ATOM 1570 N N . TRP A 1 198 ? 9.942 3.481 -14.674 1.00 91.19 198 TRP A N 1
ATOM 1571 C CA . TRP A 1 198 ? 9.295 2.160 -14.738 1.00 91.19 198 TRP A CA 1
ATOM 1572 C C . TRP A 1 198 ? 9.528 1.479 -16.084 1.00 91.19 198 TRP A C 1
ATOM 1574 O O . TRP A 1 198 ? 9.679 0.257 -16.158 1.00 91.19 198 TRP A O 1
ATOM 1584 N N . GLN A 1 199 ? 9.590 2.265 -17.160 1.00 87.94 199 GLN A N 1
ATOM 1585 C CA . GLN A 1 199 ? 9.805 1.742 -18.508 1.00 87.94 199 GLN A CA 1
ATOM 1586 C C . GLN A 1 199 ? 11.141 0.994 -18.617 1.00 87.94 199 GLN A C 1
ATOM 1588 O O . GLN A 1 199 ? 11.212 -0.038 -19.281 1.00 87.94 199 GLN A O 1
ATOM 1593 N N . SER A 1 200 ? 12.173 1.442 -17.892 1.00 81.81 200 SER A N 1
ATOM 1594 C CA . SER A 1 200 ? 13.499 0.804 -17.863 1.00 81.81 200 SER A CA 1
ATOM 1595 C C . SER A 1 200 ? 13.525 -0.617 -17.287 1.00 81.81 200 SER A C 1
ATOM 1597 O O . SER A 1 200 ? 14.525 -1.312 -17.454 1.00 81.81 200 SER A O 1
ATOM 1599 N N . TYR A 1 201 ? 12.454 -1.059 -16.622 1.00 77.19 201 TYR A N 1
ATOM 1600 C CA . TYR A 1 201 ? 12.356 -2.388 -16.003 1.00 77.19 201 TYR A CA 1
ATOM 1601 C C . TYR A 1 201 ? 11.137 -3.185 -16.486 1.00 77.19 201 TYR A C 1
ATOM 1603 O O . TYR A 1 201 ? 10.751 -4.178 -15.868 1.00 77.19 201 TYR A O 1
ATOM 1611 N N . SER A 1 202 ? 10.514 -2.756 -17.584 1.00 65.06 202 SER A N 1
ATOM 1612 C CA . SER A 1 202 ? 9.380 -3.466 -18.174 1.00 65.06 202 SER A CA 1
ATOM 1613 C C . SER A 1 202 ? 9.860 -4.722 -18.915 1.00 65.06 202 SER A C 1
ATOM 1615 O O . SER A 1 202 ? 10.802 -4.619 -19.703 1.00 65.06 202 SER A O 1
ATOM 1617 N N . PRO A 1 203 ? 9.251 -5.905 -18.698 1.00 57.38 203 PRO A N 1
ATOM 1618 C CA . PRO A 1 203 ? 9.578 -7.091 -19.485 1.00 57.38 203 PRO A CA 1
ATOM 1619 C C . PRO A 1 203 ? 9.225 -6.854 -20.964 1.00 57.38 203 PRO A C 1
ATOM 1621 O O . PRO A 1 203 ? 8.138 -6.360 -21.269 1.00 57.38 203 PRO A O 1
ATOM 1624 N N . HIS A 1 204 ? 10.170 -7.155 -21.861 1.00 48.47 204 HIS A N 1
ATOM 1625 C CA . HIS A 1 204 ? 9.995 -7.093 -23.318 1.00 48.47 204 HIS A CA 1
ATOM 1626 C C . HIS A 1 204 ? 9.175 -8.265 -23.859 1.00 48.47 204 HIS A C 1
ATOM 1628 O O . HIS A 1 204 ? 9.353 -9.392 -23.342 1.00 48.47 204 HIS A O 1
#